Protein AF-A0A969PYQ6-F1 (afdb_monomer_lite)

Structure (mmCIF, N/CA/C/O backbone):
data_AF-A0A969PYQ6-F1
#
_entry.id   AF-A0A969PYQ6-F1
#
loop_
_atom_site.group_PDB
_atom_site.id
_atom_site.type_symbol
_atom_site.label_atom_id
_atom_site.label_alt_id
_atom_site.label_comp_id
_atom_site.label_asym_id
_atom_site.label_entity_id
_atom_site.label_seq_id
_atom_site.pdbx_PDB_ins_code
_atom_site.Cartn_x
_atom_site.Cartn_y
_atom_site.Cartn_z
_atom_site.occupancy
_atom_site.B_iso_or_equiv
_atom_site.auth_seq_id
_atom_site.auth_comp_id
_atom_site.auth_asym_id
_atom_site.auth_atom_id
_atom_site.pdbx_PDB_model_num
ATOM 1 N N . MET A 1 1 ? -7.529 19.906 34.457 1.00 48.31 1 MET A N 1
ATOM 2 C CA . MET A 1 1 ? -7.452 20.040 35.932 1.00 48.31 1 MET A CA 1
ATOM 3 C C . MET A 1 1 ? -8.348 21.139 36.529 1.00 48.31 1 MET A C 1
ATOM 5 O O . MET A 1 1 ? -8.863 20.918 37.610 1.00 48.31 1 MET A O 1
ATOM 9 N N . GLY A 1 2 ? -8.632 22.271 35.861 1.00 44.31 2 GLY A N 1
ATOM 10 C CA . GLY A 1 2 ? -9.386 23.394 36.471 1.00 44.31 2 GLY A CA 1
ATOM 11 C C . GLY A 1 2 ? -10.921 23.284 36.609 1.00 44.31 2 GLY A C 1
ATOM 12 O O . GLY A 1 2 ? -11.519 24.153 37.235 1.00 44.31 2 GLY A O 1
ATOM 13 N N . ARG A 1 3 ? -11.586 22.260 36.044 1.00 42.12 3 ARG A N 1
ATOM 14 C CA . ARG A 1 3 ? -13.053 22.074 36.184 1.00 42.12 3 ARG A CA 1
ATOM 15 C C . ARG A 1 3 ? -13.465 21.181 37.367 1.00 42.12 3 ARG A C 1
ATOM 17 O O . ARG A 1 3 ? -14.570 21.345 37.867 1.00 42.12 3 ARG A O 1
ATOM 24 N N . TYR A 1 4 ? -12.573 20.319 37.862 1.00 44.50 4 TYR A N 1
ATOM 25 C CA . TYR A 1 4 ? -12.883 19.344 38.920 1.00 44.50 4 TYR A CA 1
ATOM 26 C C . TYR A 1 4 ? -12.746 19.895 40.347 1.00 44.50 4 TYR A C 1
ATOM 28 O O . TYR A 1 4 ? -13.509 19.501 41.225 1.00 44.50 4 TYR A O 1
ATOM 36 N N . SER A 1 5 ? -11.879 20.887 40.580 1.00 46.12 5 SER A N 1
ATOM 37 C CA . SER A 1 5 ? -11.799 21.574 41.881 1.00 46.12 5 SER A CA 1
ATOM 38 C C . SER A 1 5 ? -13.096 22.313 42.244 1.00 46.12 5 SER A C 1
ATOM 40 O O . SER A 1 5 ? -13.422 22.450 43.420 1.00 46.12 5 SER A O 1
ATOM 42 N N . ARG A 1 6 ? -13.890 22.730 41.245 1.00 45.44 6 ARG A N 1
ATOM 43 C CA . ARG A 1 6 ? -15.214 23.337 41.465 1.00 45.44 6 ARG A CA 1
ATOM 44 C C . ARG A 1 6 ? -16.322 22.320 41.759 1.00 45.44 6 ARG A C 1
ATOM 46 O O . ARG A 1 6 ? -17.265 22.685 42.452 1.00 45.44 6 ARG A O 1
ATOM 53 N N . GLN A 1 7 ? -16.232 21.082 41.265 1.00 46.12 7 GLN A N 1
ATOM 54 C CA . GLN A 1 7 ? -17.229 20.033 41.540 1.00 46.12 7 GLN A CA 1
ATOM 55 C C . GLN A 1 7 ? -17.020 19.393 42.919 1.00 46.12 7 GLN A C 1
ATOM 57 O O . GLN A 1 7 ? -17.988 19.254 43.660 1.00 46.12 7 GLN A O 1
ATOM 62 N N . PHE A 1 8 ? -15.768 19.151 43.324 1.00 43.03 8 PHE A N 1
ATOM 63 C CA . PHE A 1 8 ? -15.444 18.706 44.689 1.00 43.03 8 PHE A CA 1
ATOM 64 C C . PHE A 1 8 ? -15.858 19.733 45.757 1.00 43.03 8 PHE A C 1
ATOM 66 O O . PHE A 1 8 ? -16.396 19.368 46.799 1.00 43.03 8 PHE A O 1
ATOM 73 N N . GLY A 1 9 ? -15.677 21.032 45.484 1.00 45.81 9 GLY A N 1
ATOM 74 C CA . GLY A 1 9 ? -16.146 22.101 46.375 1.00 45.81 9 GLY A CA 1
ATOM 75 C C . GLY A 1 9 ? -17.675 22.215 46.461 1.00 45.81 9 GLY A C 1
ATOM 76 O O . GLY A 1 9 ? -18.198 22.584 47.510 1.00 45.81 9 GLY A O 1
ATOM 77 N N . ARG A 1 10 ? -18.400 21.865 45.386 1.00 49.56 10 ARG A N 1
ATOM 78 C CA . ARG A 1 10 ? -19.873 21.852 45.360 1.00 49.56 10 ARG A CA 1
ATOM 79 C C . ARG A 1 10 ? -20.460 20.657 46.113 1.00 49.56 10 ARG A C 1
ATOM 81 O O . ARG A 1 10 ? -21.344 20.872 46.934 1.00 49.56 10 ARG A O 1
ATOM 88 N N . GLY A 1 11 ? -19.917 19.453 45.913 1.00 51.59 11 GLY A N 1
ATOM 89 C CA . GLY A 1 11 ? -20.360 18.245 46.622 1.00 51.59 11 GLY A CA 1
ATOM 90 C C . GLY A 1 11 ? -20.142 18.323 48.138 1.00 51.59 11 GLY A C 1
ATOM 91 O O . GLY A 1 11 ? -21.010 17.935 48.913 1.00 51.59 11 GLY A O 1
ATOM 92 N N . ASN A 1 12 ? -19.038 18.936 48.586 1.00 53.53 12 ASN A N 1
ATOM 93 C CA . ASN A 1 12 ? -18.806 19.167 50.018 1.00 53.53 12 ASN A CA 1
ATOM 94 C C . ASN A 1 12 ? -19.785 20.190 50.623 1.00 53.53 12 ASN A C 1
ATOM 96 O O . ASN A 1 12 ? -20.206 20.043 51.770 1.00 53.53 12 ASN A O 1
ATOM 100 N N . GLY A 1 13 ? -20.163 21.220 49.858 1.00 57.97 13 GLY A N 1
ATOM 101 C CA . GLY A 1 13 ? -21.165 22.201 50.278 1.00 57.97 13 GLY A CA 1
ATOM 102 C C . GLY A 1 13 ? -22.574 21.608 50.373 1.00 57.97 13 GLY A C 1
ATOM 103 O O . GLY A 1 13 ? -23.287 21.874 51.339 1.00 57.97 13 GLY A O 1
ATOM 104 N N . GLU A 1 14 ? -22.962 20.765 49.414 1.00 59.62 14 GLU A N 1
ATOM 105 C CA . GLU A 1 14 ? -24.249 20.058 49.427 1.00 59.62 14 GLU A CA 1
ATOM 106 C C . GLU A 1 14 ? -24.332 19.035 50.565 1.00 59.62 14 GLU A C 1
ATOM 108 O O . GLU A 1 14 ? -25.324 19.032 51.295 1.00 59.62 14 GLU A O 1
ATOM 113 N N . ASN A 1 15 ? -23.265 18.270 50.817 1.00 58.56 15 ASN A N 1
ATOM 114 C CA . ASN A 1 15 ? -23.211 17.345 51.951 1.00 58.56 15 ASN A CA 1
ATOM 115 C C . ASN A 1 15 ? -23.307 18.070 53.301 1.00 58.56 15 ASN A C 1
ATOM 117 O O . ASN A 1 15 ? -24.027 17.617 54.189 1.00 58.56 15 ASN A O 1
ATOM 121 N N . GLN A 1 16 ? -22.665 19.234 53.466 1.00 65.88 16 GLN A N 1
ATOM 122 C CA . GLN A 1 16 ? -22.829 20.029 54.689 1.00 65.88 16 GLN A CA 1
ATOM 123 C C . GLN A 1 16 ? -24.241 20.600 54.852 1.00 65.88 16 GLN A C 1
ATOM 125 O O . GLN A 1 16 ? -24.744 20.679 55.975 1.00 65.88 16 GLN A O 1
ATOM 130 N N . ASN A 1 17 ? -24.894 20.994 53.760 1.00 71.88 17 ASN A N 1
ATOM 131 C CA . ASN A 1 17 ? -26.267 21.490 53.806 1.00 71.88 17 ASN A CA 1
ATOM 132 C C . ASN A 1 17 ? -27.262 20.375 54.147 1.00 71.88 17 ASN A C 1
ATOM 134 O O . ASN A 1 17 ? -28.182 20.607 54.928 1.00 71.88 17 ASN A O 1
ATOM 138 N N . LEU A 1 18 ? -27.046 19.161 53.642 1.00 63.78 18 LEU A N 1
ATOM 139 C CA . LEU A 1 18 ? -27.851 17.985 53.972 1.00 63.78 18 LEU A CA 1
ATOM 140 C C . LEU A 1 18 ? -27.649 17.528 55.417 1.00 63.78 18 LEU A C 1
ATOM 142 O O . LEU A 1 18 ? -28.617 17.166 56.078 1.00 63.78 18 LEU A O 1
ATOM 146 N N . LEU A 1 19 ? -26.427 17.610 55.942 1.00 69.62 19 LEU A N 1
ATOM 147 C CA . LEU A 1 19 ? -26.143 17.278 57.339 1.00 69.62 19 LEU A CA 1
ATOM 148 C C . LEU A 1 19 ? -26.798 18.294 58.288 1.00 69.62 19 LEU A C 1
ATOM 150 O O . LEU A 1 19 ? -27.423 17.910 59.274 1.00 69.62 19 LEU A O 1
ATOM 154 N N . LYS A 1 20 ? -26.761 19.587 57.938 1.00 74.81 20 LYS A N 1
ATOM 155 C CA . LYS A 1 20 ? -27.525 20.636 58.636 1.00 74.81 20 LYS A CA 1
ATOM 156 C C . LYS A 1 20 ? -29.034 20.405 58.548 1.00 74.81 20 LYS A C 1
ATOM 158 O O . LYS A 1 20 ? -29.720 20.585 59.549 1.00 74.81 20 LYS A O 1
ATOM 163 N N . LEU A 1 21 ? -29.543 19.987 57.387 1.00 75.81 21 LEU A N 1
ATOM 164 C CA . LEU A 1 21 ? -30.958 19.671 57.188 1.00 75.81 21 LEU A CA 1
ATOM 165 C C . LEU A 1 21 ? -31.381 18.449 58.014 1.00 75.81 21 LEU A C 1
ATOM 167 O O . LEU A 1 21 ? -32.406 18.500 58.680 1.00 75.81 21 LEU A O 1
ATOM 171 N N . GLY A 1 22 ? -30.574 17.387 58.037 1.00 71.88 22 GLY A N 1
ATOM 172 C CA . GLY A 1 22 ? -30.811 16.191 58.845 1.00 71.88 22 GLY A CA 1
ATOM 173 C C . GLY A 1 22 ? -30.821 16.495 60.339 1.00 71.88 22 GLY A C 1
ATOM 174 O O . GLY A 1 22 ? -31.756 16.114 61.038 1.00 71.88 22 GLY A O 1
ATOM 175 N N . VAL A 1 23 ? -29.841 17.265 60.822 1.00 76.06 23 VAL A N 1
ATOM 176 C CA . VAL A 1 23 ? -29.805 17.741 62.215 1.00 76.06 23 VAL A CA 1
ATOM 177 C C . VAL A 1 23 ? -31.027 18.610 62.528 1.00 76.06 23 VAL A C 1
ATOM 179 O O . VAL A 1 23 ? -31.658 18.418 63.565 1.00 76.06 23 VAL A O 1
ATOM 182 N N . ALA A 1 24 ? -31.421 19.514 61.627 1.00 76.00 24 ALA A N 1
ATOM 183 C CA . ALA A 1 24 ? -32.616 20.339 61.799 1.00 76.00 24 ALA A CA 1
ATOM 184 C C . ALA A 1 24 ? -33.911 19.507 61.830 1.00 76.00 24 ALA A C 1
ATOM 186 O O . ALA A 1 24 ? -34.790 19.794 62.641 1.00 76.00 24 ALA A O 1
ATOM 187 N N . ILE A 1 25 ? -34.019 18.459 61.004 1.00 76.75 25 ILE A N 1
ATOM 188 C CA . ILE A 1 25 ? -35.155 17.526 61.004 1.00 76.75 25 ILE A CA 1
ATOM 189 C C . ILE A 1 25 ? -35.208 16.764 62.329 1.00 76.75 25 ILE A C 1
ATOM 191 O O . ILE A 1 25 ? -36.262 16.741 62.952 1.00 76.75 25 ILE A O 1
ATOM 195 N N . VAL A 1 26 ? -34.088 16.204 62.801 1.00 76.06 26 VAL A N 1
ATOM 196 C CA . VAL A 1 26 ? -34.030 15.448 64.067 1.00 76.06 26 VAL A CA 1
ATOM 197 C C . VAL A 1 26 ? -34.359 16.335 65.270 1.00 76.06 26 VAL A C 1
ATOM 199 O O . VAL A 1 26 ? -35.118 15.933 66.152 1.00 76.06 26 VAL A O 1
ATOM 202 N N . ILE A 1 27 ? -33.827 17.559 65.312 1.00 78.06 27 ILE A N 1
ATOM 203 C CA . ILE A 1 27 ? -34.149 18.525 66.370 1.00 78.06 27 ILE A CA 1
ATOM 204 C C . ILE A 1 27 ? -35.630 18.921 66.285 1.00 78.06 27 ILE A C 1
ATOM 206 O O . ILE A 1 27 ? -36.325 18.918 67.300 1.00 78.06 27 ILE A O 1
ATOM 210 N N . GLY A 1 28 ? -36.138 19.215 65.086 1.00 77.81 28 GLY A N 1
ATOM 211 C CA . GLY A 1 28 ? -37.530 19.607 64.864 1.00 77.81 28 GLY A CA 1
ATOM 212 C C . GLY A 1 28 ? -38.536 18.518 65.243 1.00 77.81 28 GLY A C 1
ATOM 213 O O . GLY A 1 28 ? -39.538 18.803 65.904 1.00 77.81 28 GLY A O 1
ATOM 214 N N . THR A 1 29 ? -38.265 17.258 64.895 1.00 77.19 29 THR A N 1
ATOM 215 C CA . THR A 1 29 ? -39.113 16.126 65.293 1.00 77.19 29 THR A CA 1
ATOM 216 C C . THR A 1 29 ? -39.051 15.883 66.799 1.00 77.19 29 THR A C 1
ATOM 218 O O . THR A 1 29 ? -40.083 15.671 67.429 1.00 77.19 29 THR A O 1
ATOM 221 N N . SER A 1 30 ? -37.875 16.019 67.416 1.00 77.31 30 SER A N 1
ATOM 222 C CA . SER A 1 30 ? -37.724 15.898 68.873 1.00 77.31 30 SER A CA 1
ATOM 223 C C . SER A 1 30 ? -38.531 16.964 69.625 1.00 77.31 30 SER A C 1
ATOM 225 O O . SER A 1 30 ? -39.263 16.645 70.560 1.00 77.31 30 SER A O 1
ATOM 227 N N . VAL A 1 31 ? -38.462 18.227 69.188 1.00 81.31 31 VAL A N 1
ATOM 228 C CA . VAL A 1 31 ? -39.215 19.338 69.797 1.00 81.31 31 VAL A CA 1
ATOM 229 C C . VAL A 1 31 ? -40.725 19.151 69.624 1.00 81.31 31 VAL A C 1
ATOM 231 O O . VAL A 1 31 ? -41.481 19.345 70.575 1.00 81.31 31 VAL A O 1
ATOM 234 N N . THR A 1 32 ? -41.179 18.739 68.437 1.00 79.56 32 THR A N 1
ATOM 235 C CA . THR A 1 32 ? -42.611 18.503 68.178 1.00 79.56 32 THR A CA 1
ATOM 236 C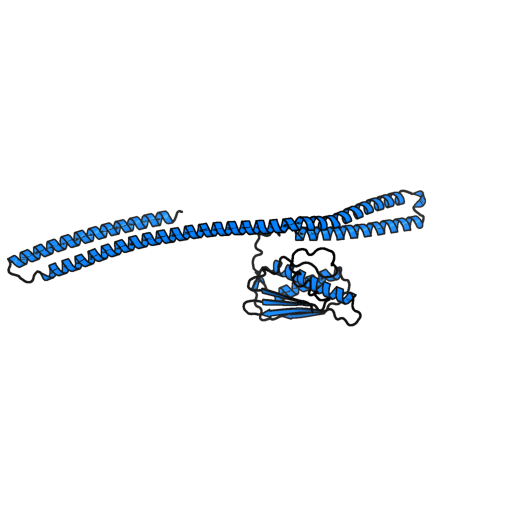 C . THR A 1 32 ? -43.164 17.331 68.985 1.00 79.56 32 THR A C 1
ATOM 238 O O . THR A 1 32 ? -44.264 17.446 69.524 1.00 79.56 32 THR A O 1
ATOM 241 N N . ILE A 1 33 ? -42.397 16.249 69.157 1.00 78.62 33 ILE A N 1
ATOM 242 C CA . ILE A 1 33 ? -42.764 15.127 70.034 1.00 78.62 33 ILE A CA 1
ATOM 243 C C . ILE A 1 33 ? -42.906 15.601 71.486 1.00 78.62 33 ILE A C 1
ATOM 245 O O . ILE A 1 33 ? -43.923 15.318 72.117 1.00 78.62 33 ILE A O 1
ATOM 249 N N . VAL A 1 34 ? -41.939 16.364 72.011 1.00 79.31 34 VAL A N 1
ATOM 250 C CA . VAL A 1 34 ? -41.985 16.883 73.392 1.00 79.31 34 VAL A CA 1
ATOM 251 C C . VAL A 1 34 ? -43.195 17.798 73.610 1.00 79.31 34 VAL A C 1
ATOM 253 O O . VAL A 1 34 ? -43.897 17.656 74.612 1.00 79.31 34 VAL A O 1
ATOM 256 N N . LEU A 1 35 ? -43.488 18.694 72.660 1.00 79.50 35 LEU A N 1
ATOM 257 C CA . LEU A 1 35 ? -44.661 19.572 72.724 1.00 79.50 35 LEU A CA 1
ATOM 258 C C . LEU A 1 35 ? -45.975 18.781 72.686 1.00 79.50 35 LEU A C 1
ATOM 260 O O . LEU A 1 35 ? -46.873 19.055 73.480 1.00 79.50 35 LEU A O 1
ATOM 264 N N . LEU A 1 36 ? -46.087 17.778 71.810 1.00 77.12 36 LEU A N 1
ATOM 265 C CA . LEU A 1 36 ? -47.277 16.929 71.710 1.00 77.12 36 LEU A CA 1
ATOM 266 C C . LEU A 1 36 ? -47.489 16.075 72.965 1.00 77.12 36 LEU A C 1
ATOM 268 O O . LEU A 1 36 ? -48.625 15.938 73.414 1.00 77.12 36 LEU A O 1
ATOM 272 N N . ILE A 1 37 ? -46.417 15.551 73.569 1.00 79.25 37 ILE A N 1
ATOM 273 C CA . ILE A 1 37 ? -46.481 14.851 74.862 1.00 79.25 37 ILE A CA 1
ATOM 274 C C . ILE A 1 37 ? -46.979 15.807 75.953 1.00 79.25 37 ILE A C 1
ATOM 276 O O . ILE A 1 37 ? -47.875 15.445 76.713 1.00 79.25 37 ILE A O 1
ATOM 280 N N . GLY A 1 38 ? -46.457 17.037 76.000 1.00 78.19 38 GLY A N 1
ATOM 281 C CA . GLY A 1 38 ? -46.892 18.063 76.951 1.00 78.19 38 GLY A CA 1
ATOM 282 C C . GLY A 1 38 ? -48.373 18.428 76.801 1.00 78.19 38 GLY A C 1
ATOM 283 O O . GLY A 1 38 ? -49.112 18.425 77.784 1.00 78.19 38 GLY A O 1
ATOM 284 N N . ILE A 1 39 ? -48.834 18.671 75.570 1.00 79.81 39 ILE A N 1
ATOM 285 C CA . ILE A 1 39 ? -50.247 18.957 75.267 1.00 79.81 39 ILE A CA 1
ATOM 286 C C . ILE A 1 39 ? -51.131 17.760 75.638 1.00 79.81 39 ILE A C 1
ATOM 288 O O . ILE A 1 39 ? -52.177 17.937 76.262 1.00 79.81 39 ILE A O 1
ATOM 292 N N . SER A 1 40 ? -50.699 16.539 75.310 1.00 76.38 40 SER A N 1
ATOM 293 C CA . SER A 1 40 ? -51.431 15.319 75.653 1.00 76.38 40 SER A CA 1
ATOM 294 C C . SER A 1 40 ? -51.519 15.100 77.167 1.00 76.38 40 SER A C 1
ATOM 296 O O . SER A 1 40 ? -52.552 14.638 77.647 1.00 76.38 40 SER A O 1
ATOM 298 N N . TYR A 1 41 ? -50.479 15.455 77.927 1.00 79.38 41 TYR A N 1
ATOM 299 C CA . TYR A 1 41 ? -50.470 15.384 79.391 1.00 79.38 41 TYR A CA 1
ATOM 300 C C . TYR A 1 41 ? -51.434 16.401 80.021 1.00 79.38 41 TYR A C 1
ATOM 302 O O . TYR A 1 41 ? -52.203 16.060 80.918 1.00 79.38 41 TYR A O 1
ATOM 310 N N . ILE A 1 42 ? -51.461 17.636 79.508 1.00 79.94 42 ILE A N 1
ATOM 311 C CA . ILE A 1 42 ? -52.407 18.670 79.959 1.00 79.94 42 ILE A CA 1
ATOM 312 C C . ILE A 1 42 ? -53.854 18.270 79.632 1.00 79.94 42 ILE A C 1
ATOM 314 O O . ILE A 1 42 ? -54.749 18.445 80.459 1.00 79.94 42 ILE A O 1
ATOM 318 N N . ALA A 1 43 ? -54.102 17.709 78.446 1.00 77.06 43 ALA A N 1
ATOM 319 C CA . ALA A 1 43 ? -55.421 17.210 78.059 1.00 77.06 43 ALA A CA 1
ATOM 320 C C . ALA A 1 43 ? -55.878 16.042 78.955 1.00 77.06 43 ALA A C 1
ATOM 322 O O . ALA A 1 43 ? -57.034 16.007 79.378 1.00 77.06 43 ALA A O 1
ATOM 323 N N . PHE A 1 44 ? -54.957 15.146 79.323 1.00 78.62 44 PHE A N 1
ATOM 324 C CA . PHE A 1 44 ? -55.219 14.059 80.268 1.00 78.62 44 PHE A CA 1
ATOM 325 C C . PHE A 1 44 ? -55.628 14.572 81.658 1.00 78.62 44 PHE A C 1
ATOM 327 O O . PHE A 1 44 ? -56.625 14.104 82.206 1.00 78.62 44 PHE A O 1
ATOM 334 N N . LEU A 1 45 ? -54.929 15.580 82.204 1.00 78.88 45 LEU A N 1
ATOM 335 C CA . LEU A 1 45 ? -55.291 16.208 83.487 1.00 78.88 45 LEU A CA 1
ATOM 336 C C . LEU A 1 45 ? -56.709 16.811 83.479 1.00 78.88 45 LEU A C 1
ATOM 338 O O . LEU A 1 45 ? -57.360 16.861 84.518 1.00 78.88 45 LEU A O 1
ATOM 342 N N . ASN A 1 46 ? -57.210 17.212 82.307 1.00 83.12 46 ASN A N 1
ATOM 343 C CA . ASN A 1 46 ? -58.566 17.733 82.111 1.00 83.12 46 ASN A CA 1
ATOM 344 C C . ASN A 1 46 ? -59.598 16.645 81.744 1.00 83.12 46 ASN A C 1
ATOM 346 O O . ASN A 1 46 ? -60.681 16.956 81.250 1.00 83.12 46 ASN A O 1
ATOM 350 N N . SER A 1 47 ? -59.290 15.365 81.989 1.00 79.50 47 SER A N 1
ATOM 351 C CA . SER A 1 47 ? -60.165 14.211 81.709 1.00 79.50 47 SER A CA 1
ATOM 352 C C . SER A 1 47 ? -60.515 14.008 80.225 1.00 79.50 47 SER A C 1
ATOM 354 O O . SER A 1 47 ? -61.489 13.327 79.895 1.00 79.50 47 SER A O 1
ATOM 356 N N . TRP A 1 48 ? -59.723 14.560 79.301 1.00 76.12 48 TRP A N 1
ATOM 357 C CA . TRP A 1 48 ? -59.830 14.251 77.876 1.00 76.12 48 TRP A CA 1
ATOM 358 C C . TRP A 1 48 ? -58.933 13.049 77.575 1.00 76.12 48 TRP A C 1
ATOM 360 O O . TRP A 1 48 ? -57.710 13.129 77.621 1.00 76.12 48 TRP A O 1
ATOM 370 N N . TRP A 1 49 ? -59.557 11.913 77.283 1.00 61.34 49 TRP A N 1
ATOM 371 C CA . TRP A 1 49 ? -58.931 10.594 77.138 1.00 61.34 49 TRP A CA 1
ATOM 372 C C . TRP A 1 49 ? -58.568 10.245 75.681 1.00 61.34 49 TRP A C 1
ATOM 374 O O . TRP A 1 49 ? -57.902 9.245 75.430 1.00 61.34 49 TRP A O 1
ATOM 384 N N . LEU A 1 50 ? -58.917 11.117 74.723 1.00 68.00 50 LEU A N 1
ATOM 385 C CA . LEU A 1 50 ? -58.600 11.002 73.290 1.00 68.00 50 LEU A CA 1
ATOM 386 C C . LEU A 1 50 ? -57.279 11.647 72.752 1.00 68.00 50 LEU A C 1
ATOM 388 O O . LEU A 1 50 ? -57.095 11.625 71.534 1.00 68.00 50 LEU A O 1
ATOM 392 N N . PRO A 1 51 ? -56.344 12.234 73.534 1.00 66.38 51 PRO A N 1
ATOM 393 C CA . PRO A 1 51 ? -55.213 13.000 72.985 1.00 66.38 51 PRO A CA 1
ATOM 394 C C . PRO A 1 51 ? -53.991 12.164 72.546 1.00 66.38 51 PRO A C 1
ATOM 396 O O . PRO A 1 51 ? -52.977 12.733 72.150 1.00 66.38 51 PRO A O 1
ATOM 399 N N . LEU A 1 52 ? -54.064 10.827 72.567 1.00 68.25 52 LEU A N 1
ATOM 400 C CA . LEU A 1 52 ? -52.933 9.941 72.233 1.00 68.25 52 LEU A CA 1
ATOM 401 C C . LEU A 1 52 ? -52.722 9.711 70.722 1.00 68.25 52 LEU A C 1
ATOM 403 O O . LEU A 1 52 ? -51.649 9.285 70.301 1.00 68.25 52 LEU A O 1
ATOM 407 N N . ALA A 1 53 ? -53.721 9.972 69.878 1.00 73.75 53 ALA A N 1
ATOM 408 C CA . ALA A 1 53 ? -53.594 9.719 68.439 1.00 73.75 53 ALA A CA 1
ATOM 409 C C . ALA A 1 53 ? -52.571 10.646 67.733 1.00 73.75 53 ALA A C 1
ATOM 411 O O . ALA A 1 53 ? -51.755 10.142 66.959 1.00 73.75 53 ALA A O 1
ATOM 412 N N . PRO A 1 54 ? -52.527 11.967 68.007 1.00 76.06 54 PRO A N 1
ATOM 413 C CA . PRO A 1 54 ? -51.538 12.864 67.403 1.00 76.06 54 PRO A CA 1
ATOM 414 C C . PRO A 1 54 ? -50.093 12.559 67.817 1.00 76.06 54 PRO A C 1
ATOM 416 O O . PRO A 1 54 ? -49.186 12.690 66.998 1.00 76.06 54 PRO A O 1
ATOM 419 N N . THR A 1 55 ? -49.865 12.130 69.064 1.00 74.44 55 THR A N 1
ATOM 420 C CA . THR A 1 55 ? -48.526 11.757 69.552 1.00 74.44 55 THR A CA 1
ATOM 421 C C . THR A 1 55 ? -48.025 10.485 68.871 1.00 74.44 55 THR A C 1
ATOM 423 O O . THR A 1 55 ? -46.883 10.446 68.418 1.00 74.44 55 THR A O 1
ATOM 426 N N . LEU A 1 56 ? -48.885 9.474 68.716 1.00 77.81 56 LEU A N 1
ATOM 427 C CA . LEU A 1 56 ? -48.558 8.241 67.992 1.00 77.81 56 LEU A CA 1
ATOM 428 C C . LEU A 1 56 ? -48.282 8.493 66.502 1.00 77.81 56 LEU A C 1
ATOM 430 O O . LEU A 1 56 ? -47.310 7.963 65.962 1.00 77.81 56 LEU A O 1
ATOM 434 N N . LEU A 1 57 ? -49.079 9.344 65.844 1.00 79.88 57 LEU A N 1
ATOM 435 C CA . LEU A 1 57 ? -48.842 9.738 64.450 1.00 79.88 57 LEU A CA 1
ATOM 436 C C . LEU A 1 57 ? -47.528 10.513 64.286 1.00 79.88 57 LEU A C 1
ATOM 438 O O . LEU A 1 57 ? -46.781 10.253 63.344 1.00 79.88 57 LEU A O 1
ATOM 442 N N . ALA A 1 58 ? -47.210 11.423 65.210 1.00 78.62 58 ALA A N 1
ATOM 443 C CA . ALA A 1 58 ? -45.957 12.173 65.177 1.00 78.62 58 ALA A CA 1
ATOM 444 C C . ALA A 1 58 ? -44.728 11.271 65.367 1.00 78.62 58 ALA A C 1
ATOM 446 O O . ALA A 1 58 ? -43.736 11.433 64.655 1.00 78.62 58 ALA A O 1
ATOM 447 N N . LEU A 1 59 ? -44.806 10.281 66.264 1.00 82.31 59 LEU A N 1
ATOM 448 C CA . LEU A 1 59 ? -43.760 9.269 66.431 1.00 82.31 59 LEU A CA 1
ATOM 449 C C . LEU A 1 59 ? -43.574 8.432 65.157 1.00 82.31 59 LEU A C 1
ATOM 451 O O . LEU A 1 59 ? -42.440 8.238 64.716 1.00 82.31 59 LEU A O 1
ATOM 455 N N . GLY A 1 60 ? -44.671 8.000 64.527 1.00 82.69 60 GLY A N 1
ATOM 456 C CA . GLY A 1 60 ? -44.639 7.270 63.257 1.00 82.69 60 GLY A CA 1
ATOM 457 C C . GLY A 1 60 ? -43.991 8.077 62.128 1.00 82.69 60 GLY A C 1
ATOM 458 O O . GLY A 1 60 ? -43.056 7.601 61.484 1.00 82.69 60 GLY A O 1
ATOM 459 N N . CYS A 1 61 ? -44.414 9.330 61.933 1.00 83.62 61 CYS A N 1
ATOM 460 C CA . CYS A 1 61 ? -43.825 10.231 60.939 1.00 83.62 61 CYS A CA 1
ATOM 461 C C . CYS A 1 61 ? -42.339 10.501 61.208 1.00 83.62 61 CYS A C 1
ATOM 463 O O . CYS A 1 61 ? -41.535 10.474 60.276 1.00 83.62 61 CYS A O 1
ATOM 465 N N . SER A 1 62 ? -41.950 10.714 62.470 1.00 83.12 62 SER A N 1
ATOM 466 C CA . SER A 1 62 ? -40.545 10.914 62.834 1.00 83.12 62 SER A CA 1
ATOM 467 C C . SER A 1 62 ? -39.704 9.673 62.537 1.00 83.12 62 SER A C 1
ATOM 469 O O . SER A 1 62 ? -38.609 9.803 61.995 1.00 83.12 62 SER A O 1
ATOM 471 N N . SER A 1 63 ? -40.211 8.474 62.840 1.00 84.81 63 SER A N 1
ATOM 472 C CA . SER A 1 63 ? -39.527 7.221 62.509 1.00 84.81 63 SER A CA 1
ATOM 473 C C . SER A 1 63 ? -39.289 7.101 61.002 1.00 84.81 63 SER A C 1
ATOM 475 O O . SER A 1 63 ? -38.169 6.828 60.585 1.00 84.81 63 SER A O 1
ATOM 477 N N . VAL A 1 64 ? -40.311 7.364 60.178 1.00 88.75 64 VAL A N 1
ATOM 478 C CA . VAL A 1 64 ? -40.206 7.300 58.709 1.00 88.75 64 VAL A CA 1
ATOM 479 C C . VAL A 1 64 ? -39.198 8.315 58.165 1.00 88.75 64 VAL A C 1
ATOM 481 O O . VAL A 1 64 ? -38.386 7.963 57.310 1.00 88.75 64 VAL A O 1
ATOM 484 N N . LEU A 1 65 ? -39.206 9.556 58.666 1.00 84.62 65 LEU A N 1
ATOM 485 C CA . LEU A 1 65 ? -38.255 10.588 58.238 1.00 84.62 65 LEU A CA 1
ATOM 486 C C . LEU A 1 65 ? -36.810 10.210 58.575 1.00 84.62 65 LEU A C 1
ATOM 488 O O . LEU A 1 65 ? -35.932 10.368 57.729 1.00 84.62 65 LEU A O 1
ATOM 492 N N . VAL A 1 66 ? -36.566 9.676 59.776 1.00 84.75 66 VAL A N 1
ATOM 493 C CA . VAL A 1 66 ? -35.226 9.234 60.191 1.00 84.75 66 VAL A CA 1
ATOM 494 C C . VAL A 1 66 ? -34.757 8.055 59.339 1.00 84.75 66 VAL A C 1
ATOM 496 O O . VAL A 1 66 ? -33.640 8.093 58.827 1.00 84.75 66 VAL A O 1
ATOM 499 N N . THR A 1 67 ? -35.597 7.039 59.116 1.00 87.38 67 THR A N 1
ATOM 500 C CA . THR A 1 67 ? -35.235 5.890 58.267 1.00 87.38 67 THR A CA 1
ATOM 501 C C . THR A 1 67 ? -34.935 6.320 56.833 1.00 87.38 67 THR A C 1
ATOM 503 O O . THR A 1 67 ? -33.945 5.874 56.257 1.00 87.38 67 THR A O 1
ATOM 506 N N . ASN A 1 68 ? -35.744 7.220 56.267 1.00 87.88 68 ASN A N 1
ATOM 507 C CA . ASN A 1 68 ? -35.518 7.733 54.918 1.00 87.88 68 ASN A CA 1
ATOM 508 C C . ASN A 1 68 ? -34.214 8.546 54.837 1.00 87.88 68 ASN A C 1
ATOM 510 O O . ASN A 1 68 ? -33.413 8.345 53.930 1.00 87.88 68 ASN A O 1
ATOM 514 N N . PHE A 1 69 ? -33.938 9.400 55.827 1.00 86.56 69 PHE A N 1
ATOM 515 C CA . PHE A 1 69 ? -32.688 10.158 55.890 1.00 86.56 69 PHE A CA 1
ATOM 516 C C . PHE A 1 69 ? -31.448 9.251 55.969 1.00 86.56 69 PHE A C 1
ATOM 518 O O . PHE A 1 69 ? -30.468 9.481 55.256 1.00 86.56 69 PHE A O 1
ATOM 525 N N . VAL A 1 70 ? -31.496 8.195 56.790 1.00 88.00 70 VAL A N 1
ATOM 526 C CA . VAL A 1 70 ? -30.419 7.195 56.875 1.00 88.00 70 VAL A CA 1
ATOM 527 C C . VAL A 1 70 ? -30.236 6.479 55.535 1.00 88.00 70 VAL A C 1
ATOM 529 O O . VAL A 1 70 ? -29.107 6.360 55.064 1.00 88.00 70 VAL A O 1
ATOM 532 N N . TYR A 1 71 ? -31.328 6.062 54.888 1.00 90.31 71 TYR A N 1
ATOM 533 C CA . TYR A 1 71 ? -31.278 5.387 53.589 1.00 90.31 71 TYR A CA 1
ATOM 534 C C . TYR A 1 71 ? -30.680 6.277 52.491 1.00 90.31 71 TYR A C 1
ATOM 536 O O . TYR A 1 71 ? -29.797 5.840 51.759 1.00 90.31 71 TYR A O 1
ATOM 544 N N . ILE A 1 72 ? -31.100 7.545 52.410 1.00 86.69 72 ILE A N 1
ATOM 545 C CA . ILE A 1 72 ? -30.547 8.517 51.456 1.00 86.69 72 ILE A CA 1
ATOM 546 C C . ILE A 1 72 ? -29.048 8.724 51.703 1.00 86.69 72 ILE A C 1
ATOM 548 O O . ILE A 1 72 ? -28.274 8.751 50.748 1.00 86.69 72 ILE A O 1
ATOM 552 N N . SER A 1 73 ? -28.629 8.817 52.968 1.00 84.75 73 SER A N 1
ATOM 553 C CA . SER A 1 73 ? -27.215 8.992 53.324 1.00 84.75 73 SER A CA 1
ATOM 554 C C . SER A 1 73 ? -26.368 7.791 52.882 1.00 84.75 73 SER A C 1
ATOM 556 O O . SER A 1 73 ? -25.324 7.970 52.259 1.00 84.75 73 SER A O 1
ATOM 558 N N . GLN A 1 74 ? -26.848 6.565 53.123 1.00 90.19 74 GLN A N 1
ATOM 559 C CA . GLN A 1 74 ? -26.189 5.337 52.659 1.00 90.19 74 GLN A CA 1
ATOM 560 C C . GLN A 1 74 ? -26.132 5.258 51.131 1.00 90.19 74 GLN A C 1
ATOM 562 O O . GLN A 1 74 ? -25.112 4.874 50.563 1.00 90.19 74 GLN A O 1
ATOM 567 N N . LEU A 1 75 ? -27.215 5.645 50.452 1.00 90.44 75 LEU A N 1
ATOM 568 C CA . LEU A 1 75 ? -27.280 5.646 48.993 1.00 90.44 75 LEU A CA 1
ATOM 569 C C . LEU A 1 75 ? -26.260 6.620 48.388 1.00 90.44 75 LEU A C 1
ATOM 571 O O . LEU A 1 75 ? -25.636 6.315 47.375 1.00 90.44 75 LEU A O 1
ATOM 575 N N . GLN A 1 76 ? -26.065 7.783 49.010 1.00 85.56 76 GLN A N 1
ATOM 576 C CA . GLN A 1 76 ? -25.061 8.757 48.583 1.00 85.56 76 GLN A CA 1
ATOM 577 C C . GLN A 1 76 ? -23.636 8.251 48.798 1.00 85.56 76 GLN A C 1
ATOM 579 O O . GLN A 1 76 ? -22.810 8.384 47.899 1.00 85.56 76 GLN A O 1
ATOM 584 N N . GLU A 1 77 ? -23.356 7.638 49.949 1.00 88.88 77 GLU A N 1
ATOM 585 C CA . GLU A 1 77 ? -22.051 7.030 50.219 1.00 88.88 77 GLU A CA 1
ATOM 586 C C . GLU A 1 77 ? -21.736 5.926 49.201 1.00 88.88 77 GLU A C 1
ATOM 588 O O . GLU A 1 77 ? -20.647 5.897 48.626 1.00 88.88 77 GLU A O 1
ATOM 593 N N . TYR A 1 78 ? -22.722 5.079 48.897 1.00 90.75 78 TYR A N 1
ATOM 594 C CA . TYR A 1 78 ? -22.584 4.033 47.892 1.00 90.75 78 TYR A CA 1
ATOM 595 C C . TYR A 1 78 ? -22.370 4.597 46.482 1.00 90.75 78 TYR A C 1
ATOM 597 O O . TYR A 1 78 ? -21.504 4.109 45.763 1.00 90.75 78 TYR A O 1
ATOM 605 N N . ASN A 1 79 ? -23.101 5.645 46.089 1.00 90.75 79 ASN A N 1
ATOM 606 C CA . ASN A 1 79 ? -22.908 6.299 44.792 1.00 90.75 79 ASN A CA 1
ATOM 607 C C . ASN A 1 79 ? -21.513 6.919 44.666 1.00 90.75 79 ASN A C 1
ATOM 609 O O . ASN A 1 79 ? -20.864 6.729 43.644 1.00 90.75 79 ASN A O 1
ATOM 613 N N . LEU A 1 80 ? -21.021 7.601 45.707 1.00 92.88 80 LEU A N 1
ATOM 614 C CA . LEU A 1 80 ? -19.668 8.168 45.716 1.00 92.88 80 LEU A CA 1
ATOM 615 C C . LEU A 1 80 ? -18.598 7.078 45.615 1.00 92.88 80 LEU A C 1
ATOM 617 O O . LEU A 1 80 ? -17.625 7.226 44.874 1.00 92.88 80 LEU A O 1
ATOM 621 N N . TYR A 1 81 ? -18.787 5.971 46.332 1.00 93.12 81 TYR A N 1
ATOM 622 C CA . TYR A 1 81 ? -17.917 4.806 46.225 1.00 93.12 81 TYR A CA 1
ATOM 623 C C . TYR A 1 81 ? -17.923 4.226 44.804 1.00 93.12 81 TYR A C 1
ATOM 625 O O . TYR A 1 81 ? -16.862 3.966 44.238 1.00 93.12 81 TYR A O 1
ATOM 633 N N . LEU A 1 82 ? -19.105 4.073 44.201 1.00 94.00 82 LEU A N 1
ATOM 634 C CA . LEU A 1 82 ? -19.263 3.519 42.859 1.00 94.00 82 LEU A CA 1
ATOM 635 C C . LEU A 1 82 ? -18.659 4.434 41.785 1.00 94.00 82 LEU A C 1
ATOM 637 O O . LEU A 1 82 ? -17.987 3.946 40.881 1.00 94.00 82 LEU A O 1
ATOM 641 N N . GLU A 1 83 ? -18.848 5.751 41.896 1.00 92.19 83 GLU A N 1
ATOM 642 C CA . GLU A 1 83 ? -18.222 6.742 41.012 1.00 92.19 83 GLU A CA 1
ATOM 643 C C . GLU A 1 83 ? -16.695 6.666 41.094 1.00 92.19 83 GLU A C 1
ATOM 645 O O . GLU A 1 83 ? -16.019 6.630 40.062 1.00 92.19 83 GLU A O 1
ATOM 650 N N . HIS A 1 84 ? -16.149 6.570 42.310 1.00 94.25 84 HIS A N 1
ATOM 651 C CA . HIS A 1 84 ? -14.712 6.430 42.515 1.00 94.25 84 HIS A CA 1
ATOM 652 C C . HIS A 1 84 ? -14.164 5.121 41.928 1.00 94.25 84 HIS A C 1
ATOM 654 O O . HIS A 1 84 ? -13.140 5.136 41.242 1.00 94.25 84 HIS A O 1
ATOM 660 N N . GLU A 1 85 ? -14.856 4.000 42.144 1.00 94.12 85 GLU A N 1
ATOM 661 C CA . GLU A 1 85 ? -14.476 2.696 41.592 1.00 94.12 85 GLU A CA 1
ATOM 662 C C . GLU A 1 85 ? -14.526 2.713 40.057 1.00 94.12 85 GLU A C 1
ATOM 664 O O . GLU A 1 85 ? -13.575 2.287 39.405 1.00 94.12 85 GLU A O 1
ATOM 669 N N . VAL A 1 86 ? -15.587 3.257 39.452 1.00 94.75 86 VAL A N 1
ATOM 670 C CA . VAL A 1 86 ? -15.706 3.374 37.989 1.00 94.75 86 VAL A CA 1
ATOM 671 C C . VAL A 1 86 ? -14.582 4.232 37.415 1.00 94.75 86 VAL A C 1
ATOM 673 O O . VAL A 1 86 ? -13.972 3.855 36.412 1.00 94.75 86 VAL A O 1
ATOM 676 N N . GLU A 1 87 ? -14.263 5.362 38.043 1.00 92.38 87 GLU A N 1
ATOM 677 C CA . GLU A 1 87 ? -13.185 6.227 37.571 1.00 92.38 87 GLU A CA 1
ATOM 678 C C . GLU A 1 87 ? -11.812 5.554 37.704 1.00 92.38 87 GLU A C 1
ATOM 680 O O . GLU A 1 87 ? -11.015 5.603 36.762 1.00 92.38 87 GLU A O 1
ATOM 685 N N . SER A 1 88 ? -11.571 4.846 38.809 1.00 93.75 88 SER A N 1
ATOM 686 C CA . SER A 1 88 ? -10.379 4.013 39.002 1.00 93.75 88 SER A CA 1
ATOM 687 C C . SER A 1 88 ? -10.247 2.963 37.889 1.00 93.75 88 SER A C 1
ATOM 689 O O . SER A 1 88 ? -9.232 2.905 37.188 1.00 93.75 88 SER A O 1
ATOM 691 N N . ARG A 1 89 ? -11.325 2.219 37.602 1.00 92.62 89 ARG A N 1
ATOM 692 C CA . ARG A 1 89 ? -11.361 1.212 36.526 1.00 92.62 89 ARG A CA 1
ATOM 693 C C . ARG A 1 89 ? -11.118 1.812 35.146 1.00 92.62 89 ARG A C 1
ATOM 695 O O . ARG A 1 89 ? -10.399 1.222 34.342 1.00 92.62 89 ARG A O 1
ATOM 702 N N . ILE A 1 90 ? -11.684 2.983 34.853 1.00 94.19 90 ILE A N 1
ATOM 703 C CA . ILE A 1 90 ? -11.457 3.686 33.582 1.00 94.19 90 ILE A CA 1
ATOM 704 C C . ILE A 1 90 ? -9.991 4.111 33.453 1.00 94.19 90 ILE A C 1
ATOM 706 O O . ILE A 1 90 ? -9.419 4.020 32.361 1.00 94.19 90 ILE A O 1
ATOM 710 N N . GLN A 1 91 ? -9.367 4.579 34.536 1.00 95.25 91 GLN A N 1
ATOM 711 C CA . GLN A 1 91 ? -7.954 4.957 34.531 1.00 95.25 91 GLN A CA 1
ATOM 712 C C . GLN A 1 91 ? -7.048 3.745 34.298 1.00 95.25 91 GLN A C 1
ATOM 714 O O . GLN A 1 91 ? -6.176 3.809 33.423 1.00 95.25 91 GLN A O 1
ATOM 719 N N . ASP A 1 92 ? -7.304 2.637 34.991 1.00 94.88 92 ASP A N 1
ATOM 720 C CA . ASP A 1 92 ? -6.573 1.381 34.821 1.00 94.88 92 ASP A CA 1
ATOM 721 C C . ASP A 1 92 ? -6.725 0.816 33.408 1.00 94.88 92 ASP A C 1
ATOM 723 O O . ASP A 1 92 ? -5.731 0.447 32.773 1.00 94.88 92 ASP A O 1
ATOM 727 N N . LEU A 1 93 ? -7.944 0.827 32.862 1.00 93.31 93 LEU A N 1
ATOM 728 C CA . LEU A 1 93 ? -8.214 0.384 31.495 1.00 93.31 93 LEU A CA 1
ATOM 729 C C . LEU A 1 93 ? -7.487 1.262 30.469 1.00 93.31 93 LEU A C 1
ATOM 731 O O . LEU A 1 93 ? -6.867 0.770 29.528 1.00 93.31 93 LEU A O 1
ATOM 735 N N . ARG A 1 94 ? -7.500 2.587 30.656 1.00 91.88 94 ARG A N 1
ATOM 736 C CA . ARG A 1 94 ? -6.757 3.515 29.788 1.00 91.88 94 ARG A CA 1
ATOM 737 C C . ARG A 1 94 ? -5.248 3.336 29.888 1.00 91.88 94 ARG A C 1
ATOM 739 O O . ARG A 1 94 ? -4.543 3.657 28.929 1.00 91.88 94 ARG A O 1
ATOM 746 N N . LYS A 1 95 ? -4.734 2.924 31.045 1.00 94.56 95 LYS A N 1
ATOM 747 C CA . LYS A 1 95 ? -3.310 2.649 31.244 1.00 94.56 95 LYS A CA 1
ATOM 748 C C . LYS A 1 95 ? -2.914 1.362 30.523 1.00 94.56 95 LYS A C 1
ATOM 750 O O . LYS A 1 95 ? -2.045 1.413 29.657 1.00 94.56 95 LYS A O 1
ATOM 755 N N . THR A 1 96 ? -3.621 0.265 30.783 1.00 90.88 96 THR A N 1
ATOM 756 C CA . THR A 1 96 ? -3.390 -1.028 30.116 1.00 90.88 96 THR A CA 1
ATOM 757 C C . THR A 1 96 ? -3.561 -0.937 28.603 1.00 90.88 96 THR A C 1
ATOM 759 O O . THR A 1 96 ? -2.728 -1.458 27.870 1.00 90.88 96 THR A O 1
ATOM 762 N N . TYR A 1 97 ? -4.560 -0.204 28.105 1.00 90.75 97 TYR A N 1
ATOM 763 C CA . TYR A 1 97 ? -4.722 0.015 26.665 1.00 90.75 97 TYR A CA 1
ATOM 764 C C . TYR A 1 97 ? -3.529 0.759 26.044 1.00 90.75 97 TYR A C 1
ATOM 766 O O . TYR A 1 97 ? -3.064 0.401 24.962 1.00 90.75 97 TYR A O 1
ATOM 774 N N . ARG A 1 98 ? -2.993 1.780 26.730 1.00 90.88 98 ARG A N 1
ATOM 775 C CA . ARG A 1 98 ? -1.796 2.505 26.272 1.00 90.88 98 ARG A CA 1
ATOM 776 C C . ARG A 1 98 ? -0.556 1.617 26.264 1.00 90.88 98 ARG A C 1
ATOM 778 O O . ARG A 1 98 ? 0.213 1.669 25.309 1.00 90.88 98 ARG A O 1
ATOM 785 N N . GLU A 1 99 ? -0.376 0.804 27.298 1.00 91.31 99 GLU A N 1
ATOM 786 C CA . GLU A 1 99 ? 0.735 -0.148 27.390 1.00 91.31 99 GLU A CA 1
ATOM 787 C C . GLU A 1 99 ? 0.648 -1.220 26.300 1.00 91.31 99 GLU A C 1
ATOM 789 O O . GLU A 1 99 ? 1.640 -1.474 25.616 1.00 91.31 99 GLU A O 1
ATOM 794 N N . LEU A 1 100 ? -0.545 -1.780 26.073 1.00 89.38 100 LEU A N 1
ATOM 795 C CA . LEU A 1 100 ? -0.796 -2.764 25.023 1.00 89.38 100 LEU A CA 1
ATOM 796 C C . LEU A 1 100 ? -0.501 -2.186 23.637 1.00 89.38 100 LEU A C 1
ATOM 798 O O . LEU A 1 100 ? 0.228 -2.800 22.862 1.00 89.38 100 LEU A O 1
ATOM 802 N N . ARG A 1 101 ? -1.006 -0.981 23.344 1.00 82.38 101 ARG A N 1
ATOM 803 C CA . ARG A 1 101 ? -0.751 -0.287 22.075 1.00 82.38 101 ARG A CA 1
ATOM 804 C C . ARG A 1 101 ? 0.744 -0.055 21.858 1.00 82.38 101 ARG A C 1
ATOM 806 O O . ARG A 1 101 ? 1.276 -0.410 20.813 1.00 82.38 101 ARG A O 1
ATOM 813 N N . ALA A 1 102 ? 1.441 0.460 22.871 1.00 83.38 102 ALA A N 1
ATOM 814 C CA . ALA A 1 102 ? 2.878 0.701 22.791 1.00 83.38 102 ALA A CA 1
ATOM 815 C C . ALA A 1 102 ? 3.689 -0.596 22.610 1.00 83.38 102 ALA A C 1
ATOM 817 O O . ALA A 1 102 ? 4.713 -0.597 21.925 1.00 83.38 102 ALA A O 1
ATOM 818 N N . ALA A 1 103 ? 3.259 -1.705 23.220 1.00 80.75 103 ALA A N 1
ATOM 819 C CA . ALA A 1 103 ? 3.875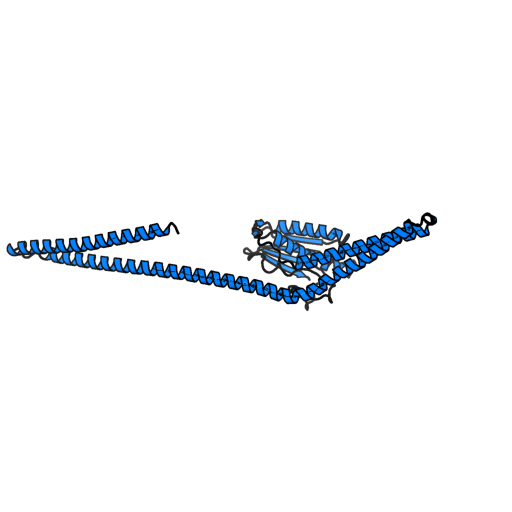 -3.013 23.023 1.00 80.75 103 ALA A CA 1
ATOM 820 C C . ALA A 1 103 ? 3.631 -3.547 21.603 1.00 80.75 103 ALA A C 1
ATOM 822 O O . ALA A 1 103 ? 4.572 -4.020 20.967 1.00 80.75 103 ALA A O 1
ATOM 823 N N . GLN A 1 104 ? 2.408 -3.417 21.086 1.00 73.94 104 GLN A N 1
ATOM 824 C CA . GLN A 1 104 ? 2.046 -3.822 19.730 1.00 73.94 104 GLN A CA 1
ATOM 825 C C . GLN A 1 104 ? 2.841 -3.041 18.675 1.00 73.94 104 GLN A C 1
ATOM 827 O O . GLN A 1 104 ? 3.419 -3.651 17.778 1.00 73.94 104 GLN A O 1
ATOM 832 N N . ASP A 1 105 ? 2.973 -1.720 18.833 1.00 66.31 105 ASP A N 1
ATOM 833 C CA . ASP A 1 105 ? 3.779 -0.878 17.941 1.00 66.31 105 ASP A CA 1
ATOM 834 C C . ASP A 1 105 ? 5.258 -1.302 17.959 1.00 66.31 105 ASP A C 1
ATOM 836 O O . ASP A 1 105 ? 5.904 -1.403 16.914 1.00 66.31 105 ASP A O 1
ATOM 840 N N . LYS A 1 106 ? 5.802 -1.628 19.141 1.00 69.12 106 LYS A N 1
ATOM 841 C CA . LYS A 1 106 ? 7.172 -2.150 19.273 1.00 69.12 106 LYS A CA 1
ATOM 842 C C . LYS A 1 106 ? 7.351 -3.508 18.598 1.00 69.12 106 LYS A C 1
ATOM 844 O O . LYS A 1 106 ? 8.396 -3.730 17.989 1.00 69.12 106 LYS A O 1
ATOM 849 N N . ILE A 1 107 ? 6.379 -4.413 18.725 1.00 73.00 107 ILE A N 1
ATOM 850 C CA . ILE A 1 107 ? 6.412 -5.724 18.062 1.00 73.00 107 ILE A CA 1
ATOM 851 C C . ILE A 1 107 ? 6.379 -5.531 16.547 1.00 73.00 107 ILE A C 1
ATOM 853 O O . ILE A 1 107 ? 7.246 -6.069 15.869 1.00 73.00 107 ILE A O 1
ATOM 857 N N . LEU A 1 108 ? 5.487 -4.683 16.033 1.00 59.38 108 LEU A N 1
ATOM 858 C CA . LEU A 1 108 ? 5.376 -4.390 14.604 1.00 59.38 108 LEU A CA 1
ATOM 859 C C . LEU A 1 108 ? 6.675 -3.805 14.029 1.00 59.38 108 LEU A C 1
ATOM 861 O O . LEU A 1 108 ? 7.114 -4.194 12.949 1.00 59.38 108 LEU A O 1
ATOM 865 N N . VAL A 1 109 ? 7.334 -2.896 14.754 1.00 58.41 109 VAL A N 1
ATOM 866 C CA . VAL A 1 109 ? 8.646 -2.363 14.350 1.00 58.41 109 VAL A CA 1
ATOM 867 C C . VAL A 1 109 ? 9.718 -3.456 14.365 1.00 58.41 109 VAL A C 1
ATOM 869 O O . VAL A 1 109 ? 10.508 -3.543 13.428 1.00 58.41 109 VAL A O 1
ATOM 872 N N . LYS A 1 110 ? 9.749 -4.315 15.390 1.00 56.00 110 LYS A N 1
ATOM 873 C CA . LYS A 1 110 ? 10.707 -5.430 15.465 1.00 56.00 110 LYS A CA 1
ATOM 874 C C . LYS A 1 110 ? 10.491 -6.464 14.368 1.00 56.00 110 LYS A C 1
ATOM 876 O O . LYS A 1 110 ? 11.468 -6.940 13.810 1.00 56.00 110 LYS A O 1
ATOM 881 N N . GLU A 1 111 ? 9.247 -6.788 14.049 1.00 54.34 111 GLU A N 1
ATOM 882 C CA . GLU A 1 111 ? 8.884 -7.715 12.980 1.00 54.34 111 GLU A CA 1
ATOM 883 C C . GLU A 1 111 ? 9.285 -7.150 11.613 1.00 54.34 111 GLU A C 1
ATOM 885 O O . GLU A 1 111 ? 9.940 -7.839 10.834 1.00 54.34 111 GLU A O 1
ATOM 890 N N . LYS A 1 112 ? 9.040 -5.851 11.376 1.00 52.88 112 LYS A N 1
ATOM 891 C CA . LYS A 1 112 ? 9.550 -5.134 10.196 1.00 52.88 112 LYS A CA 1
ATOM 892 C C . LYS A 1 112 ? 11.076 -5.180 10.102 1.00 52.88 112 LYS A C 1
ATOM 894 O O . LYS A 1 112 ? 11.599 -5.420 9.022 1.00 52.88 112 LYS A O 1
ATOM 899 N N . LEU A 1 113 ? 11.793 -4.968 11.207 1.00 51.16 113 LEU A N 1
ATOM 900 C CA . LEU A 1 113 ? 13.262 -5.000 11.241 1.00 51.16 113 LEU A CA 1
ATOM 901 C C . LEU A 1 113 ? 13.834 -6.417 11.090 1.00 51.16 113 LEU A C 1
ATOM 903 O O . LEU A 1 113 ? 14.870 -6.590 10.454 1.00 51.16 113 LEU A O 1
ATOM 907 N N . ALA A 1 114 ? 13.174 -7.428 11.652 1.00 50.69 114 ALA A N 1
ATOM 908 C CA . ALA A 1 114 ? 13.566 -8.826 11.506 1.00 50.69 114 ALA A CA 1
ATOM 909 C C . ALA A 1 114 ? 13.354 -9.308 10.064 1.00 50.69 114 ALA A C 1
ATOM 911 O O . ALA A 1 114 ? 14.267 -9.892 9.484 1.00 50.69 114 ALA A O 1
ATOM 912 N N . ALA A 1 115 ? 12.208 -8.970 9.458 1.00 52.31 115 ALA A N 1
ATOM 913 C CA . ALA A 1 115 ? 11.967 -9.171 8.032 1.00 52.31 115 ALA A CA 1
ATOM 914 C C . ALA A 1 115 ? 13.019 -8.433 7.186 1.00 52.31 115 ALA A C 1
ATOM 916 O O . ALA A 1 115 ? 13.597 -9.011 6.267 1.00 52.31 115 ALA A O 1
ATOM 917 N N . LEU A 1 116 ? 13.351 -7.187 7.549 1.00 49.03 116 LEU A N 1
ATOM 918 C CA . LEU A 1 116 ? 14.400 -6.405 6.892 1.00 49.03 116 LEU A CA 1
ATOM 919 C C . LEU A 1 116 ? 15.782 -7.079 6.991 1.00 49.03 116 LEU A C 1
ATOM 921 O O . LEU A 1 116 ? 16.547 -7.016 6.038 1.00 49.03 116 LEU A O 1
ATOM 925 N N . GLY A 1 117 ? 16.107 -7.765 8.089 1.00 47.25 117 GLY A N 1
ATOM 926 C CA . GLY A 1 117 ? 17.402 -8.431 8.288 1.00 47.25 117 GLY A CA 1
ATOM 927 C C . GLY A 1 117 ? 17.700 -9.547 7.278 1.00 47.25 117 GLY A C 1
ATOM 928 O O . GLY A 1 117 ? 18.806 -9.611 6.745 1.00 47.25 117 GLY A O 1
ATOM 929 N N . THR A 1 118 ? 16.715 -10.392 6.959 1.00 49.03 118 THR A N 1
ATOM 930 C CA . THR A 1 118 ? 16.848 -11.429 5.916 1.00 49.03 118 THR A CA 1
ATOM 931 C C . THR A 1 118 ? 16.838 -10.814 4.510 1.00 49.03 118 THR A C 1
ATOM 933 O O . THR A 1 118 ? 17.526 -11.294 3.610 1.00 49.03 118 THR A O 1
ATOM 936 N N . LEU A 1 119 ? 16.116 -9.701 4.338 1.00 50.66 119 LEU A N 1
ATOM 937 C CA . LEU A 1 119 ? 16.000 -8.966 3.079 1.00 50.66 119 LEU A CA 1
ATOM 938 C C . LEU A 1 119 ? 17.278 -8.208 2.707 1.00 50.66 119 LEU A C 1
ATOM 940 O O . LEU A 1 119 ? 17.702 -8.288 1.560 1.00 50.66 119 LEU A O 1
ATOM 944 N N . VAL A 1 120 ? 17.942 -7.536 3.654 1.00 50.44 120 VAL A N 1
ATOM 945 C CA . VAL A 1 120 ? 19.146 -6.711 3.417 1.00 50.44 120 VAL A CA 1
ATOM 946 C C . VAL A 1 120 ? 20.272 -7.496 2.741 1.00 50.44 120 VAL A C 1
ATOM 948 O O . VAL A 1 120 ? 21.005 -6.922 1.937 1.00 50.44 120 VAL A O 1
ATOM 951 N N . ALA A 1 121 ? 20.388 -8.802 2.990 1.00 52.53 121 ALA A N 1
ATOM 952 C CA . ALA A 1 121 ? 21.385 -9.653 2.342 1.00 52.53 121 ALA A CA 1
ATOM 953 C C . ALA A 1 121 ? 21.074 -9.909 0.850 1.00 52.53 121 ALA A C 1
ATOM 955 O O . ALA A 1 121 ? 21.960 -9.771 0.004 1.00 52.53 121 ALA A O 1
ATOM 956 N N . GLY A 1 122 ? 19.815 -10.213 0.506 1.00 53.16 122 GLY A N 1
ATOM 957 C CA . GLY A 1 122 ? 19.376 -10.414 -0.886 1.00 53.16 122 GLY A CA 1
ATOM 958 C C . GLY A 1 122 ? 19.354 -9.108 -1.686 1.00 53.16 122 GLY A C 1
ATOM 959 O O . GLY A 1 122 ? 19.888 -9.025 -2.788 1.00 53.16 122 GLY A O 1
ATOM 960 N N . VAL A 1 123 ? 18.849 -8.050 -1.058 1.00 62.09 123 VAL A N 1
ATOM 961 C CA . VAL A 1 123 ? 18.913 -6.652 -1.502 1.00 62.09 123 VAL A CA 1
ATOM 962 C C . VAL A 1 123 ? 20.345 -6.188 -1.735 1.00 62.09 123 VAL A C 1
ATOM 964 O O . VAL A 1 123 ? 20.637 -5.554 -2.746 1.00 62.09 123 VAL A O 1
ATOM 967 N N . SER A 1 124 ? 21.230 -6.551 -0.804 1.00 61.59 124 SER A N 1
ATOM 968 C CA . SER A 1 124 ? 22.686 -6.427 -0.865 1.00 61.59 124 SER A CA 1
ATOM 969 C C . SER A 1 124 ? 23.210 -6.733 -2.256 1.00 61.59 124 SER A C 1
ATOM 971 O O . SER A 1 124 ? 23.824 -5.933 -2.965 1.00 61.59 124 SER A O 1
ATOM 973 N N . HIS A 1 125 ? 22.894 -7.964 -2.630 1.00 59.78 125 HIS A N 1
ATOM 974 C CA . HIS A 1 125 ? 23.339 -8.603 -3.844 1.00 59.78 125 HIS A CA 1
ATOM 975 C C . HIS A 1 125 ? 22.622 -8.056 -5.087 1.00 59.78 125 HIS A C 1
ATOM 977 O O . HIS A 1 125 ? 23.251 -7.842 -6.123 1.00 59.78 125 HIS A O 1
ATOM 983 N N . GLU A 1 126 ? 21.322 -7.774 -5.000 1.00 65.81 126 GLU A N 1
ATOM 984 C CA . GLU A 1 126 ? 20.555 -7.239 -6.127 1.00 65.81 126 GLU A CA 1
ATOM 985 C C . GLU A 1 126 ? 20.868 -5.778 -6.451 1.00 65.81 126 GLU A C 1
ATOM 987 O O . GLU A 1 126 ? 20.808 -5.415 -7.623 1.00 65.81 126 GLU A O 1
ATOM 992 N N . LEU A 1 127 ? 21.229 -4.960 -5.457 1.00 72.25 127 LEU A N 1
ATOM 993 C CA . LEU A 1 127 ? 21.665 -3.572 -5.637 1.00 72.25 127 LEU A CA 1
ATOM 994 C C . LEU A 1 127 ? 23.110 -3.498 -6.140 1.00 72.25 127 LEU A C 1
ATOM 996 O O . LEU A 1 127 ? 23.446 -2.653 -6.971 1.00 72.25 127 LEU A O 1
ATOM 1000 N N . LYS A 1 128 ? 23.965 -4.416 -5.679 1.00 67.19 128 LYS A N 1
ATOM 1001 C CA . LYS A 1 128 ? 25.358 -4.510 -6.121 1.00 67.19 128 LYS A CA 1
ATOM 1002 C C . LYS A 1 128 ? 25.470 -4.767 -7.629 1.00 67.19 128 LYS A C 1
ATOM 1004 O O . LYS A 1 128 ? 26.370 -4.230 -8.268 1.00 67.19 128 LYS A O 1
ATOM 1009 N N . ASN A 1 129 ? 24.535 -5.518 -8.208 1.00 68.69 129 ASN A N 1
ATOM 1010 C CA . ASN A 1 129 ? 24.523 -5.835 -9.637 1.00 68.69 129 ASN A CA 1
ATOM 1011 C C . ASN A 1 129 ? 24.404 -4.598 -10.556 1.00 68.69 129 ASN A C 1
ATOM 1013 O O . ASN A 1 129 ? 25.330 -4.363 -11.328 1.00 68.69 129 ASN A O 1
ATOM 1017 N N . PRO A 1 130 ? 23.336 -3.773 -10.507 1.00 69.56 130 PRO A N 1
ATOM 1018 C CA . PRO A 1 130 ? 23.241 -2.574 -11.334 1.00 69.56 130 PRO A CA 1
ATOM 1019 C C . PRO A 1 130 ? 24.360 -1.572 -11.039 1.00 69.56 130 PRO A C 1
ATOM 1021 O O . PRO A 1 130 ? 24.829 -0.934 -11.972 1.00 69.56 130 PRO A O 1
ATOM 1024 N N . LEU A 1 131 ? 24.840 -1.471 -9.793 1.00 78.38 131 LEU A N 1
ATOM 1025 C CA . LEU A 1 131 ? 25.990 -0.618 -9.469 1.00 78.38 131 LEU A CA 1
ATOM 1026 C C . LEU A 1 131 ? 27.268 -1.067 -10.189 1.00 78.38 131 LEU A C 1
ATOM 1028 O O . LEU A 1 131 ? 27.980 -0.226 -10.732 1.00 78.38 131 LEU A O 1
ATOM 1032 N N . HIS A 1 132 ? 27.530 -2.375 -10.256 1.00 70.19 132 HIS A N 1
ATOM 1033 C CA . HIS A 1 132 ? 28.653 -2.907 -11.028 1.00 70.19 132 HIS A CA 1
ATOM 1034 C C . HIS A 1 132 ? 28.526 -2.605 -12.523 1.00 70.19 132 HIS A C 1
ATOM 1036 O O . HIS A 1 132 ? 29.509 -2.197 -13.137 1.00 70.19 132 HIS A O 1
ATOM 1042 N N . PHE A 1 133 ? 27.336 -2.763 -13.110 1.00 68.94 133 PHE A N 1
ATOM 1043 C CA . PHE A 1 133 ? 27.122 -2.437 -14.524 1.00 68.94 133 PHE A CA 1
ATOM 1044 C C . PHE A 1 133 ? 27.314 -0.943 -14.798 1.00 68.94 133 PHE A C 1
ATOM 1046 O O . PHE A 1 133 ? 28.051 -0.590 -15.714 1.00 68.94 133 PHE A O 1
ATOM 1053 N N . ILE A 1 134 ? 26.753 -0.067 -13.956 1.00 80.94 134 ILE A N 1
ATOM 1054 C CA . ILE A 1 134 ? 26.973 1.387 -14.037 1.00 80.94 134 ILE A CA 1
ATOM 1055 C C . ILE A 1 134 ? 28.470 1.706 -13.989 1.00 80.94 134 ILE A C 1
ATOM 1057 O O . ILE A 1 134 ? 28.954 2.471 -14.818 1.00 80.94 134 ILE A O 1
ATOM 1061 N N . GLN A 1 135 ? 29.212 1.108 -13.054 1.00 75.94 135 GLN A N 1
ATOM 1062 C CA . GLN A 1 135 ? 30.650 1.334 -12.917 1.00 75.94 135 GLN A CA 1
ATOM 1063 C C . GLN A 1 135 ? 31.432 0.859 -14.153 1.00 75.94 135 GLN A C 1
ATOM 1065 O O . GLN A 1 135 ? 32.303 1.583 -14.638 1.00 75.94 135 GLN A O 1
ATOM 1070 N N . ASN A 1 136 ? 31.112 -0.323 -14.683 1.00 70.81 136 ASN A N 1
ATOM 1071 C CA . ASN A 1 136 ? 31.789 -0.893 -15.848 1.00 70.81 136 ASN A CA 1
ATOM 1072 C C . ASN A 1 136 ? 31.541 -0.064 -17.114 1.00 70.81 136 ASN A C 1
ATOM 1074 O O . ASN A 1 136 ? 32.497 0.329 -17.782 1.00 70.81 136 ASN A O 1
ATOM 1078 N N . PHE A 1 137 ? 30.280 0.256 -17.419 1.00 80.50 137 PHE A N 1
ATOM 1079 C CA . PHE A 1 137 ? 29.935 1.051 -18.598 1.00 80.50 137 PHE A CA 1
ATOM 1080 C C . PHE A 1 137 ? 30.421 2.497 -18.482 1.00 80.50 137 PHE A C 1
ATOM 1082 O O . PHE A 1 137 ? 30.839 3.078 -19.482 1.00 80.50 137 PHE A O 1
ATOM 1089 N N . ALA A 1 138 ? 30.446 3.076 -17.276 1.00 84.44 138 ALA A N 1
ATOM 1090 C CA . ALA A 1 138 ? 31.044 4.392 -17.062 1.00 84.44 138 ALA A CA 1
ATOM 1091 C C . ALA A 1 138 ? 32.554 4.366 -17.335 1.00 84.44 138 ALA A C 1
ATOM 1093 O O . ALA A 1 138 ? 33.063 5.242 -18.029 1.00 84.44 138 ALA A O 1
ATOM 1094 N N . SER A 1 139 ? 33.266 3.339 -16.857 1.00 80.62 139 SER A N 1
ATOM 1095 C CA . SER A 1 139 ? 34.696 3.177 -17.137 1.00 80.62 139 SER A CA 1
ATOM 1096 C C . SER A 1 139 ? 34.975 2.970 -18.628 1.00 80.62 139 SER A C 1
ATOM 1098 O O . SER A 1 139 ? 35.907 3.571 -19.159 1.00 80.62 139 SER A O 1
ATOM 1100 N N . LEU A 1 140 ? 34.168 2.156 -19.317 1.00 80.56 140 LEU A N 1
ATOM 1101 C CA . LEU A 1 140 ? 34.292 1.944 -20.760 1.00 80.56 140 LEU A CA 1
ATOM 1102 C C . LEU A 1 140 ? 34.006 3.234 -21.538 1.00 80.56 140 LEU A C 1
ATOM 1104 O O . LEU A 1 140 ? 34.741 3.570 -22.460 1.00 80.56 140 LEU A O 1
ATOM 1108 N N . SER A 1 141 ? 33.002 4.004 -21.112 1.00 87.12 141 SER A N 1
ATOM 1109 C CA . SER A 1 141 ? 32.687 5.310 -21.701 1.00 87.12 141 SER A CA 1
ATOM 1110 C C . SER A 1 141 ? 33.839 6.303 -21.552 1.00 87.12 141 SER A C 1
ATOM 1112 O O . SER A 1 141 ? 34.139 7.035 -22.488 1.00 87.12 141 SER A O 1
ATOM 1114 N N . VAL A 1 142 ? 34.520 6.320 -20.400 1.00 85.62 142 VAL A N 1
ATOM 1115 C CA . VAL A 1 142 ? 35.708 7.165 -20.194 1.00 85.62 142 VAL A CA 1
ATOM 1116 C C . VAL A 1 142 ? 36.846 6.758 -21.134 1.00 85.62 142 VAL A C 1
ATOM 1118 O O . VAL A 1 142 ? 37.499 7.630 -21.703 1.00 85.62 142 VAL A O 1
ATOM 1121 N N . ASN A 1 143 ? 37.065 5.457 -21.339 1.00 83.00 143 ASN A N 1
ATOM 1122 C CA . ASN A 1 143 ? 38.086 4.967 -22.267 1.00 83.00 143 ASN A CA 1
ATOM 1123 C C . ASN A 1 143 ? 37.764 5.348 -23.719 1.00 83.00 143 ASN A C 1
ATOM 1125 O O . ASN A 1 143 ? 38.613 5.942 -24.376 1.00 83.00 143 ASN A O 1
ATOM 1129 N N . LEU A 1 144 ? 36.529 5.110 -24.175 1.00 86.81 144 LEU A N 1
ATOM 1130 C CA . LEU A 1 144 ? 36.065 5.500 -25.512 1.00 86.81 144 LEU A CA 1
ATOM 1131 C C . LEU A 1 144 ? 36.146 7.017 -25.727 1.00 86.81 144 LEU A C 1
ATOM 1133 O O . LEU A 1 144 ? 36.559 7.476 -26.784 1.00 86.81 144 LEU A O 1
ATOM 1137 N N . ALA A 1 145 ? 35.809 7.821 -24.716 1.00 86.06 145 ALA A N 1
ATOM 1138 C CA . ALA A 1 145 ? 35.938 9.273 -24.798 1.00 86.06 145 ALA A CA 1
ATOM 1139 C C . ALA A 1 145 ? 37.405 9.733 -24.901 1.00 86.06 145 ALA A C 1
ATOM 1141 O O . ALA A 1 145 ? 37.696 10.715 -25.588 1.00 86.06 145 ALA A O 1
ATOM 1142 N N . ASN A 1 146 ? 38.335 9.043 -24.231 1.00 88.06 146 ASN A N 1
ATOM 1143 C CA . ASN A 1 146 ? 39.768 9.315 -24.353 1.00 88.06 146 ASN A CA 1
ATOM 1144 C C . ASN A 1 146 ? 40.305 8.909 -25.729 1.00 88.06 146 ASN A C 1
ATOM 1146 O O . ASN A 1 146 ? 41.025 9.699 -26.332 1.00 88.06 146 ASN A O 1
ATOM 1150 N N . GLU A 1 147 ? 39.910 7.739 -26.231 1.00 86.81 147 GLU A N 1
ATOM 1151 C CA . GLU A 1 147 ? 40.251 7.257 -27.572 1.00 86.81 147 GLU A CA 1
ATOM 1152 C C . GLU A 1 147 ? 39.743 8.229 -28.640 1.00 86.81 147 GLU A C 1
ATOM 1154 O O . GLU A 1 147 ? 40.530 8.739 -29.431 1.00 86.81 147 GLU A O 1
ATOM 1159 N N . LEU A 1 148 ? 38.470 8.632 -28.558 1.00 86.50 148 LEU A N 1
ATOM 1160 C CA . LEU A 1 148 ? 37.883 9.654 -29.425 1.00 86.50 148 LEU A CA 1
ATOM 1161 C C . LEU A 1 148 ? 38.695 10.956 -29.406 1.00 86.50 148 LEU A C 1
ATOM 1163 O O . LEU A 1 148 ? 38.936 11.571 -30.445 1.00 86.50 148 LEU A O 1
ATOM 1167 N N . ARG A 1 149 ? 39.137 11.391 -28.221 1.00 84.94 149 ARG A N 1
ATOM 1168 C CA . ARG A 1 149 ? 39.951 12.603 -28.068 1.00 84.94 149 ARG A CA 1
ATOM 1169 C C . ARG A 1 149 ? 41.329 12.458 -28.714 1.00 84.94 149 ARG A C 1
ATOM 1171 O O . ARG A 1 149 ? 41.846 13.447 -29.227 1.00 84.94 149 ARG A O 1
ATOM 1178 N N . GLU A 1 150 ? 41.933 11.276 -28.668 1.00 85.50 150 GLU A N 1
ATOM 1179 C CA . GLU A 1 150 ? 43.212 10.989 -29.324 1.00 85.50 150 GLU A CA 1
ATOM 1180 C C . GLU A 1 150 ? 43.058 10.941 -30.847 1.00 85.50 150 GLU A C 1
ATOM 1182 O O . GLU A 1 150 ? 43.811 11.625 -31.539 1.00 85.50 150 GLU A O 1
ATOM 1187 N N . THR A 1 151 ? 42.019 10.270 -31.354 1.00 81.88 151 THR A N 1
ATOM 1188 C CA . THR A 1 151 ? 41.678 10.218 -32.785 1.00 81.88 151 THR A CA 1
ATOM 1189 C C . THR A 1 151 ? 41.435 11.612 -33.371 1.00 81.88 151 THR A C 1
ATOM 1191 O O . THR A 1 151 ? 41.902 11.916 -34.463 1.00 81.88 151 THR A O 1
ATOM 1194 N N . ILE A 1 152 ? 40.755 12.500 -32.635 1.00 80.12 152 ILE A N 1
ATOM 1195 C CA . ILE A 1 152 ? 40.491 13.884 -33.072 1.00 80.12 152 ILE A CA 1
ATOM 1196 C C . ILE A 1 152 ? 41.742 14.780 -32.965 1.00 80.12 152 ILE A C 1
ATOM 1198 O O . ILE A 1 152 ? 41.849 15.794 -33.657 1.00 80.12 152 ILE A O 1
ATOM 1202 N N . ARG A 1 153 ? 42.695 14.456 -32.081 1.00 79.81 153 ARG A N 1
ATOM 1203 C CA . ARG A 1 153 ? 43.901 15.273 -31.856 1.00 79.81 153 ARG A CA 1
ATOM 1204 C C . ARG A 1 153 ? 44.949 15.095 -32.959 1.00 79.81 153 ARG A C 1
ATOM 1206 O O . ARG A 1 153 ? 45.767 16.002 -33.146 1.00 79.81 153 ARG A O 1
ATOM 1213 N N . ASP A 1 154 ? 44.926 13.974 -33.671 1.00 74.94 154 ASP A N 1
ATOM 1214 C CA . ASP A 1 154 ? 45.841 13.675 -34.771 1.00 74.94 154 ASP A CA 1
ATOM 1215 C C . ASP A 1 154 ? 45.465 14.456 -36.048 1.00 74.94 154 ASP A C 1
ATOM 1217 O O . ASP A 1 154 ? 44.725 13.988 -36.914 1.00 74.94 154 ASP A O 1
ATOM 1221 N N . ARG A 1 155 ? 45.944 15.708 -36.139 1.00 60.47 155 ARG A N 1
ATOM 1222 C CA . ARG A 1 155 ? 45.572 16.654 -37.211 1.00 60.47 155 ARG A CA 1
ATOM 1223 C C . ARG A 1 155 ? 45.983 16.213 -38.614 1.00 60.47 155 ARG A C 1
ATOM 1225 O O . ARG A 1 155 ? 45.366 16.682 -39.567 1.00 60.47 155 ARG A O 1
ATOM 1232 N N . ASP A 1 156 ? 46.993 15.356 -38.745 1.00 64.62 156 ASP A N 1
ATOM 1233 C CA . ASP A 1 156 ? 47.538 14.969 -40.050 1.00 64.62 156 ASP A CA 1
ATOM 1234 C C . ASP A 1 156 ? 46.659 13.926 -40.767 1.00 64.62 156 ASP A C 1
ATOM 1236 O O . ASP A 1 156 ? 46.696 13.841 -41.993 1.00 64.62 156 ASP A O 1
ATOM 1240 N N . ARG A 1 157 ? 45.802 13.195 -40.034 1.00 63.41 157 ARG A N 1
ATOM 1241 C CA . ARG A 1 157 ? 44.892 12.164 -40.579 1.00 63.41 157 ARG A CA 1
ATOM 1242 C C . ARG A 1 157 ? 43.406 12.538 -40.545 1.00 63.41 157 ARG A C 1
ATOM 1244 O O . ARG A 1 157 ? 42.575 11.782 -41.041 1.00 63.41 157 ARG A O 1
ATOM 1251 N N . CYS A 1 158 ? 43.046 13.717 -40.027 1.00 58.59 158 CYS A N 1
ATOM 1252 C CA . CYS A 1 158 ? 41.652 14.152 -39.819 1.00 58.59 158 CYS A CA 1
ATOM 1253 C C . CYS A 1 158 ? 40.740 14.145 -41.068 1.00 58.59 158 CYS A C 1
ATOM 1255 O O . CYS A 1 158 ? 39.533 14.318 -40.922 1.00 58.59 158 CYS A O 1
ATOM 1257 N N . CYS A 1 159 ? 41.285 14.002 -42.282 1.00 59.72 159 CYS A N 1
ATOM 1258 C CA . CYS A 1 159 ? 40.521 13.998 -43.537 1.00 59.72 159 CYS A CA 1
ATOM 1259 C C . CYS A 1 159 ? 40.417 12.610 -44.199 1.00 59.72 159 CYS A C 1
ATOM 1261 O O . CYS A 1 159 ? 39.875 12.508 -45.299 1.00 59.72 159 CYS A O 1
ATOM 1263 N N . GLU A 1 160 ? 40.929 11.550 -43.569 1.00 72.06 160 GLU A N 1
ATOM 1264 C CA . GLU A 1 160 ? 40.784 10.179 -44.066 1.00 72.06 160 GLU A CA 1
ATOM 1265 C C . GLU A 1 160 ? 39.390 9.622 -43.732 1.00 72.06 160 GLU A C 1
ATOM 1267 O O . GLU A 1 160 ? 38.892 9.779 -42.616 1.00 72.06 160 GLU A O 1
ATOM 1272 N N . VAL A 1 161 ? 38.759 8.943 -44.698 1.00 74.31 161 VAL A N 1
ATOM 1273 C CA . VAL A 1 161 ? 37.425 8.323 -44.536 1.00 74.31 161 VAL A CA 1
ATOM 1274 C C . VAL A 1 161 ? 37.415 7.322 -43.373 1.00 74.31 161 VAL A C 1
ATOM 1276 O O . VAL A 1 161 ? 36.480 7.315 -42.579 1.00 74.31 161 VAL A O 1
ATOM 1279 N N . GLU A 1 162 ? 38.502 6.565 -43.211 1.00 77.69 162 GLU A N 1
ATOM 1280 C CA . GLU A 1 162 ? 38.704 5.592 -42.127 1.00 77.69 162 GLU A CA 1
ATOM 1281 C C . GLU A 1 162 ? 38.669 6.243 -40.728 1.00 77.69 162 GLU A C 1
ATOM 1283 O O . GLU A 1 162 ? 38.152 5.672 -39.771 1.00 77.69 162 GLU A O 1
ATOM 1288 N N . VAL A 1 163 ? 39.155 7.484 -40.596 1.00 79.19 163 VAL A N 1
ATOM 1289 C CA . VAL A 1 163 ? 39.128 8.227 -39.324 1.00 79.19 163 VAL A CA 1
ATOM 1290 C C . VAL A 1 163 ? 37.708 8.683 -38.984 1.00 79.19 163 VAL A C 1
ATOM 1292 O O . VAL A 1 163 ? 37.310 8.641 -37.820 1.00 79.19 163 VAL A O 1
ATOM 1295 N N . PHE A 1 164 ? 36.918 9.075 -39.988 1.00 78.69 164 PHE A N 1
ATOM 1296 C CA . PHE A 1 164 ? 35.505 9.411 -39.800 1.00 78.69 164 PHE A CA 1
ATOM 1297 C C . PHE A 1 164 ? 34.659 8.191 -39.414 1.00 78.69 164 PHE A C 1
ATOM 1299 O O . PHE A 1 164 ? 33.792 8.316 -38.547 1.00 78.69 164 PHE A O 1
ATOM 1306 N N . GLU A 1 165 ? 34.924 7.025 -40.009 1.00 82.44 165 GLU A N 1
ATOM 1307 C CA . GLU A 1 165 ? 34.271 5.763 -39.638 1.00 82.44 165 GLU A CA 1
ATOM 1308 C C . GLU A 1 165 ? 34.592 5.374 -38.187 1.00 82.44 165 GLU A C 1
ATOM 1310 O O . GLU A 1 165 ? 33.667 5.134 -37.410 1.00 82.44 165 GLU A O 1
ATOM 1315 N N . ASN A 1 166 ? 35.862 5.455 -37.773 1.00 84.12 166 ASN A N 1
ATOM 1316 C CA . ASN A 1 166 ? 36.269 5.192 -36.387 1.00 84.12 166 ASN A CA 1
ATOM 1317 C C . ASN A 1 166 ? 35.632 6.170 -35.382 1.00 84.12 166 ASN A C 1
ATOM 1319 O O . ASN A 1 166 ? 35.156 5.761 -34.324 1.00 84.12 166 ASN A O 1
ATOM 1323 N N . ILE A 1 167 ? 35.573 7.470 -35.699 1.00 84.88 167 ILE A N 1
ATOM 1324 C CA . ILE A 1 167 ? 34.898 8.472 -34.852 1.00 84.88 167 ILE A CA 1
ATOM 1325 C C . ILE A 1 167 ? 33.410 8.141 -34.695 1.00 84.88 167 ILE A C 1
ATOM 1327 O O . ILE A 1 167 ? 32.862 8.263 -33.593 1.00 84.88 167 ILE A O 1
ATOM 1331 N N . HIS A 1 168 ? 32.752 7.736 -35.783 1.00 85.56 168 HIS A N 1
ATOM 1332 C CA . HIS A 1 168 ? 31.344 7.356 -35.761 1.00 85.56 168 HIS A CA 1
ATOM 1333 C C . HIS A 1 168 ? 31.121 6.097 -34.912 1.00 85.56 168 HIS A C 1
ATOM 1335 O O . HIS A 1 168 ? 30.207 6.076 -34.087 1.00 85.56 168 HIS A O 1
ATOM 1341 N N . GLU A 1 169 ? 31.968 5.077 -35.057 1.00 86.88 169 GLU A N 1
ATOM 1342 C CA . GLU A 1 169 ? 31.908 3.844 -34.266 1.00 86.88 169 GLU A CA 1
ATOM 1343 C C . GLU A 1 169 ? 32.099 4.116 -32.767 1.00 86.88 169 GLU A C 1
ATOM 1345 O O . GLU A 1 169 ? 31.249 3.743 -31.954 1.00 86.88 169 GLU A O 1
ATOM 1350 N N . ILE A 1 170 ? 33.148 4.855 -32.389 1.00 86.94 170 ILE A N 1
ATOM 1351 C CA . ILE A 1 170 ? 33.415 5.214 -30.989 1.00 86.94 170 ILE A CA 1
ATOM 1352 C C . ILE A 1 170 ? 32.252 6.025 -30.398 1.00 86.94 170 ILE A C 1
ATOM 1354 O O . ILE A 1 170 ? 31.832 5.783 -29.264 1.00 86.94 170 ILE A O 1
ATOM 1358 N N . SER A 1 171 ? 31.694 6.965 -31.167 1.00 85.12 171 SER A N 1
ATOM 1359 C CA . SER A 1 171 ? 30.546 7.773 -30.733 1.00 85.12 171 SER A CA 1
ATOM 1360 C C . SER A 1 171 ? 29.277 6.933 -30.556 1.00 85.12 171 SER A C 1
ATOM 1362 O O . SER A 1 171 ? 28.519 7.169 -29.612 1.00 85.12 171 SER A O 1
ATOM 1364 N N . SER A 1 172 ? 29.053 5.939 -31.423 1.00 87.88 172 SER A N 1
ATOM 1365 C CA . SER A 1 172 ? 27.943 4.987 -31.300 1.00 87.88 172 SER A CA 1
ATOM 1366 C C . SER A 1 172 ? 28.076 4.157 -30.023 1.00 87.88 172 SER A C 1
ATOM 1368 O O . SER A 1 172 ? 27.170 4.162 -29.189 1.00 87.88 172 SER A O 1
ATOM 1370 N N . ASN A 1 173 ? 29.250 3.558 -29.802 1.00 84.38 173 ASN A N 1
ATOM 1371 C CA . ASN A 1 173 ? 29.548 2.742 -28.622 1.00 84.38 173 ASN A CA 1
ATOM 1372 C C . ASN A 1 173 ? 29.437 3.548 -27.313 1.00 84.38 173 ASN A C 1
ATOM 1374 O O . ASN A 1 173 ? 28.970 3.046 -26.289 1.00 84.38 173 ASN A O 1
ATOM 1378 N N . LEU A 1 174 ? 29.826 4.829 -27.333 1.00 86.62 174 LEU A N 1
ATOM 1379 C CA . LEU A 1 174 ? 29.643 5.737 -26.199 1.00 86.62 174 LEU A CA 1
ATOM 1380 C C . LEU A 1 174 ? 28.153 5.946 -25.883 1.00 86.62 174 LEU A C 1
ATOM 1382 O O . LEU A 1 174 ? 27.754 5.917 -24.719 1.00 86.62 174 LEU A O 1
ATOM 1386 N N . SER A 1 175 ? 27.331 6.151 -26.914 1.00 81.25 175 SER A N 1
ATOM 1387 C CA . SER A 1 175 ? 25.888 6.355 -26.767 1.00 81.25 175 SER A CA 1
ATOM 1388 C C . SER A 1 175 ? 25.202 5.108 -26.199 1.00 81.25 175 SER A C 1
ATOM 1390 O O . SER A 1 175 ? 24.412 5.216 -25.260 1.00 81.25 175 SER A O 1
ATOM 1392 N N . GLU A 1 176 ? 25.570 3.921 -26.688 1.00 83.44 176 GLU A N 1
ATOM 1393 C CA . GLU A 1 176 ? 25.085 2.634 -26.174 1.00 83.44 176 GLU A CA 1
ATOM 1394 C C . GLU A 1 176 ? 25.431 2.443 -24.690 1.00 83.44 176 GLU A C 1
ATOM 1396 O O . GLU A 1 176 ? 24.545 2.172 -23.876 1.00 83.44 176 GLU A O 1
ATOM 1401 N N . ASN A 1 177 ? 26.680 2.711 -24.291 1.00 83.81 177 ASN A N 1
ATOM 1402 C CA . ASN A 1 177 ? 27.081 2.631 -22.884 1.00 83.81 177 ASN A CA 1
ATOM 1403 C C . ASN A 1 177 ? 26.296 3.600 -21.985 1.00 83.81 177 ASN A C 1
ATOM 1405 O O . ASN A 1 177 ? 25.940 3.256 -20.855 1.00 83.81 177 ASN A O 1
ATOM 1409 N N . LEU A 1 178 ? 26.006 4.816 -22.459 1.00 84.75 178 LEU A N 1
ATOM 1410 C CA . LEU A 1 178 ? 25.213 5.792 -21.704 1.00 84.75 178 LEU A CA 1
ATOM 1411 C C . LEU A 1 178 ? 23.752 5.345 -21.537 1.00 84.75 178 LEU A C 1
ATOM 1413 O O . LEU A 1 178 ? 23.142 5.618 -20.496 1.00 84.75 178 LEU A O 1
ATOM 1417 N N . VAL A 1 179 ? 23.189 4.640 -22.524 1.00 81.69 179 VAL A N 1
ATOM 1418 C CA . VAL A 1 179 ? 21.858 4.022 -22.421 1.00 81.69 179 VAL A CA 1
ATOM 1419 C C . VAL A 1 179 ? 21.856 2.919 -21.361 1.00 81.69 179 VAL A C 1
ATOM 1421 O O . VAL A 1 179 ? 20.996 2.950 -20.477 1.00 81.69 179 VAL A O 1
ATOM 1424 N N . GLU A 1 180 ? 22.854 2.034 -21.365 1.00 82.69 180 GLU A N 1
ATOM 1425 C CA . GLU A 1 180 ? 23.003 0.977 -20.355 1.00 82.69 180 GLU A CA 1
ATOM 1426 C C . GLU A 1 180 ? 23.147 1.552 -18.935 1.00 82.69 180 GLU A C 1
ATOM 1428 O O . GLU A 1 180 ? 22.448 1.136 -18.005 1.00 82.69 180 GLU A O 1
ATOM 1433 N N . ILE A 1 181 ? 23.977 2.588 -18.750 1.00 81.69 181 ILE A N 1
ATOM 1434 C CA . ILE A 1 181 ? 24.115 3.287 -17.459 1.00 81.69 181 ILE A CA 1
ATOM 1435 C C . ILE A 1 181 ? 22.768 3.842 -16.988 1.00 81.69 181 ILE A C 1
ATOM 1437 O O . ILE A 1 181 ? 22.399 3.684 -15.820 1.00 81.69 181 ILE A O 1
ATOM 1441 N N . LYS A 1 182 ? 22.020 4.497 -17.883 1.00 77.38 182 LYS A N 1
ATOM 1442 C CA . LYS A 1 182 ? 20.707 5.072 -17.569 1.00 77.38 182 LYS A CA 1
ATOM 1443 C C . LYS A 1 182 ? 19.729 3.991 -17.110 1.00 77.38 182 LYS A C 1
ATOM 1445 O O . LYS A 1 182 ? 19.015 4.195 -16.124 1.00 77.38 182 LYS A O 1
ATOM 1450 N N . ASP A 1 183 ? 19.688 2.851 -17.787 1.00 70.62 183 ASP A N 1
ATOM 1451 C CA . ASP A 1 183 ? 18.717 1.801 -17.487 1.00 70.62 183 ASP A CA 1
ATOM 1452 C C . ASP A 1 183 ? 19.094 1.001 -16.231 1.00 70.62 183 ASP A C 1
ATOM 1454 O O . ASP A 1 183 ? 18.231 0.742 -15.380 1.00 70.62 183 ASP A O 1
ATOM 1458 N N . HIS A 1 184 ? 20.384 0.744 -16.001 1.00 75.62 184 HIS A N 1
ATOM 1459 C CA . HIS A 1 184 ? 20.861 0.189 -14.733 1.00 75.62 184 HIS A CA 1
ATOM 1460 C C . HIS A 1 184 ? 20.670 1.155 -13.550 1.00 75.62 184 HIS A C 1
ATOM 1462 O O . HIS A 1 184 ? 20.327 0.708 -12.452 1.00 75.62 184 HIS A O 1
ATOM 1468 N N . SER A 1 185 ? 20.792 2.470 -13.761 1.00 73.38 185 SER A N 1
ATOM 1469 C CA . SER A 1 185 ? 20.507 3.495 -12.744 1.00 73.38 185 SER A CA 1
ATOM 1470 C C . SER A 1 185 ? 19.026 3.527 -12.358 1.00 73.38 185 SER A C 1
ATOM 1472 O O . SER A 1 185 ? 18.686 3.487 -11.173 1.00 73.38 185 SER A O 1
ATOM 1474 N N . LYS A 1 186 ? 18.117 3.470 -13.342 1.00 71.81 186 LYS A N 1
ATOM 1475 C CA . LYS A 1 186 ? 16.673 3.327 -13.083 1.00 71.81 186 LYS A CA 1
ATOM 1476 C C . LYS A 1 186 ? 16.361 2.069 -12.279 1.00 71.81 186 LYS A C 1
ATOM 1478 O O . LYS A 1 186 ? 15.540 2.116 -11.364 1.00 71.81 186 LYS A O 1
ATOM 1483 N N . ARG A 1 187 ? 17.022 0.951 -12.596 1.00 69.75 187 ARG A N 1
ATOM 1484 C CA . ARG A 1 187 ? 16.861 -0.308 -11.860 1.00 69.75 187 ARG A CA 1
ATOM 1485 C C . ARG A 1 187 ? 17.344 -0.186 -10.416 1.00 69.75 187 ARG A C 1
ATOM 1487 O O . ARG A 1 187 ? 16.618 -0.598 -9.517 1.00 69.75 187 ARG A O 1
ATOM 1494 N N . ALA A 1 188 ? 18.518 0.400 -10.182 1.00 70.25 188 ALA A N 1
ATOM 1495 C CA . ALA A 1 188 ? 19.019 0.654 -8.831 1.00 70.25 188 ALA A CA 1
ATOM 1496 C C . ALA A 1 188 ? 18.057 1.550 -8.030 1.00 70.25 188 ALA A C 1
ATOM 1498 O O . ALA A 1 188 ? 17.738 1.245 -6.883 1.00 70.25 188 ALA A O 1
ATOM 1499 N N . ASN A 1 189 ? 17.519 2.601 -8.653 1.00 68.00 189 ASN A N 1
ATOM 1500 C CA . ASN A 1 189 ? 16.542 3.481 -8.019 1.00 68.00 189 ASN A CA 1
ATOM 1501 C C . ASN A 1 189 ? 15.230 2.752 -7.671 1.00 68.00 189 ASN A C 1
ATOM 1503 O O . ASN A 1 189 ? 14.712 2.925 -6.573 1.00 68.00 189 ASN A O 1
ATOM 1507 N N . ALA A 1 190 ? 14.717 1.890 -8.555 1.00 64.50 190 ALA A N 1
ATOM 1508 C CA . ALA A 1 190 ? 13.531 1.078 -8.272 1.00 64.50 190 ALA A CA 1
ATOM 1509 C C . ALA A 1 190 ? 13.752 0.117 -7.086 1.00 64.50 190 ALA A C 1
ATOM 1511 O O . ALA A 1 190 ? 12.876 -0.028 -6.235 1.00 64.50 190 ALA A O 1
ATOM 1512 N N . ILE A 1 191 ? 14.942 -0.487 -6.991 1.00 61.38 191 ILE A N 1
ATOM 1513 C CA . ILE A 1 191 ? 15.346 -1.344 -5.865 1.00 61.38 191 ILE A CA 1
ATOM 1514 C C . ILE A 1 191 ? 15.310 -0.537 -4.553 1.00 61.38 191 ILE A C 1
ATOM 1516 O O . ILE A 1 191 ? 14.643 -0.941 -3.603 1.00 61.38 191 ILE A O 1
ATOM 1520 N N . VAL A 1 192 ? 15.926 0.649 -4.519 1.00 63.00 192 VAL A N 1
ATOM 1521 C CA . VAL A 1 192 ? 15.936 1.527 -3.331 1.00 63.00 192 VAL A CA 1
ATOM 1522 C C . VAL A 1 192 ? 14.531 2.018 -2.955 1.00 63.00 192 VAL A C 1
ATOM 1524 O O . VAL A 1 192 ? 14.167 1.995 -1.780 1.00 63.00 192 VAL A O 1
ATOM 1527 N N . GLN A 1 193 ? 13.705 2.399 -3.933 1.00 57.75 193 GLN A N 1
ATOM 1528 C CA . GLN A 1 193 ? 12.311 2.807 -3.698 1.00 57.75 193 GLN A CA 1
ATOM 1529 C C . GLN A 1 193 ? 11.441 1.678 -3.131 1.00 57.75 193 GLN A C 1
ATOM 1531 O O . GLN A 1 193 ? 10.460 1.949 -2.444 1.00 57.75 193 GLN A O 1
ATOM 1536 N N . THR A 1 194 ? 11.805 0.421 -3.390 1.00 53.50 194 THR A N 1
ATOM 1537 C CA . THR A 1 194 ? 11.116 -0.755 -2.840 1.00 53.50 194 THR A CA 1
ATOM 1538 C C . THR A 1 194 ? 11.525 -1.034 -1.383 1.00 53.50 194 THR A C 1
ATOM 1540 O O . THR A 1 194 ? 10.788 -1.689 -0.653 1.00 53.50 194 THR A O 1
ATOM 1543 N N . MET A 1 195 ? 12.679 -0.525 -0.933 1.00 52.72 195 MET A N 1
ATOM 1544 C CA . MET A 1 195 ? 13.226 -0.759 0.417 1.00 52.72 195 MET A CA 1
ATOM 1545 C C . MET A 1 195 ? 12.904 0.322 1.425 1.00 52.72 195 MET A C 1
ATOM 1547 O O . MET A 1 195 ? 12.919 0.053 2.624 1.00 52.72 195 MET A O 1
ATOM 1551 N N . LEU A 1 196 ? 12.667 1.546 0.963 1.00 46.78 196 LEU A N 1
ATOM 1552 C CA . LEU A 1 196 ? 12.264 2.627 1.842 1.00 46.78 196 LEU A CA 1
ATOM 1553 C C . LEU A 1 196 ? 10.823 2.357 2.300 1.00 46.78 196 LEU A C 1
ATOM 1555 O O . LEU A 1 196 ? 9.910 2.355 1.467 1.00 46.78 196 LEU A O 1
ATOM 1559 N N . PRO A 1 197 ? 10.574 2.157 3.611 1.00 44.88 197 PRO A N 1
ATOM 1560 C CA . PRO A 1 197 ? 9.232 2.347 4.136 1.00 44.88 197 PRO A CA 1
ATOM 1561 C C . PRO A 1 197 ? 8.845 3.773 3.761 1.00 44.88 197 PRO A C 1
ATOM 1563 O O . PRO A 1 197 ? 9.604 4.694 4.065 1.00 44.88 197 PRO A O 1
ATOM 1566 N N . HIS A 1 198 ? 7.720 3.958 3.072 1.00 44.31 198 HIS A N 1
ATOM 1567 C CA . HIS A 1 198 ? 7.284 5.299 2.699 1.00 44.31 198 HIS A CA 1
ATOM 1568 C C . HIS A 1 198 ? 7.143 6.107 3.992 1.00 44.31 198 HIS A C 1
ATOM 1570 O O . HIS A 1 198 ? 6.356 5.712 4.861 1.00 44.31 198 HIS A O 1
ATOM 1576 N N . PRO A 1 199 ? 7.918 7.191 4.171 1.00 40.88 199 PRO A N 1
ATOM 1577 C CA . PRO A 1 199 ? 7.815 8.038 5.342 1.00 40.88 199 PRO A CA 1
ATOM 1578 C C . PRO A 1 199 ? 6.626 8.983 5.170 1.00 40.88 199 PRO A C 1
ATOM 1580 O O . PRO A 1 199 ? 6.755 10.179 5.365 1.00 40.88 199 PRO A O 1
ATOM 1583 N N . ASP A 1 200 ? 5.459 8.442 4.836 1.00 42.28 200 ASP A N 1
ATOM 1584 C CA . ASP A 1 200 ? 4.210 9.183 4.854 1.00 42.28 200 ASP A CA 1
ATOM 1585 C C . ASP A 1 200 ? 3.356 8.609 5.979 1.00 42.28 200 ASP A C 1
ATOM 1587 O O . ASP A 1 200 ? 2.402 7.860 5.806 1.00 42.28 200 ASP A O 1
ATOM 1591 N N . GLY A 1 201 ? 3.751 9.005 7.189 1.00 39.72 201 GLY A N 1
ATOM 1592 C CA . GLY A 1 201 ? 2.829 9.173 8.308 1.00 39.72 201 GLY A CA 1
ATOM 1593 C C . GLY A 1 201 ? 1.918 10.396 8.132 1.00 39.72 201 GLY A C 1
ATOM 1594 O O . GLY A 1 201 ? 1.233 10.775 9.078 1.00 39.72 201 GLY A O 1
ATOM 1595 N N . VAL A 1 202 ? 1.900 11.028 6.952 1.00 40.31 202 VAL A N 1
ATOM 1596 C CA . VAL A 1 202 ? 0.780 11.873 6.550 1.00 40.31 202 VAL A CA 1
ATOM 1597 C C . VAL A 1 202 ? -0.281 10.902 6.073 1.00 40.31 202 VAL A C 1
ATOM 1599 O O . VAL A 1 202 ? -0.142 10.315 5.005 1.00 40.31 202 VAL A O 1
ATOM 1602 N N . ALA A 1 203 ? -1.305 10.681 6.894 1.00 44.84 203 ALA A N 1
ATOM 1603 C CA . ALA A 1 203 ? -2.530 10.074 6.410 1.00 44.84 203 ALA A CA 1
ATOM 1604 C C . ALA A 1 203 ? -2.902 10.813 5.117 1.00 44.84 203 ALA A C 1
ATOM 1606 O O . ALA A 1 203 ? -3.195 12.005 5.151 1.00 44.84 203 ALA A O 1
ATOM 1607 N N . SER A 1 204 ? -2.782 10.145 3.967 1.00 52.62 204 SER A N 1
ATOM 1608 C CA . SER A 1 204 ? -3.505 10.565 2.774 1.00 52.62 204 SER A CA 1
ATOM 1609 C C . SER A 1 204 ? -4.940 10.691 3.262 1.00 52.62 204 SER A C 1
ATOM 1611 O O . SER A 1 204 ? -5.449 9.729 3.824 1.00 52.62 204 SER A O 1
ATOM 1613 N N . ASP A 1 205 ? -5.534 11.880 3.276 1.00 59.19 205 ASP A N 1
ATOM 1614 C CA . ASP A 1 205 ? -6.890 11.975 3.805 1.00 59.19 205 ASP A CA 1
ATOM 1615 C C . ASP A 1 205 ? -7.800 11.141 2.907 1.00 59.19 205 ASP A C 1
ATOM 1617 O O . ASP A 1 205 ? -7.613 11.084 1.689 1.00 59.19 205 ASP A O 1
ATOM 1621 N N . ARG A 1 206 ? -8.758 10.440 3.517 1.00 74.62 206 ARG A N 1
ATOM 1622 C CA . ARG A 1 206 ? -9.797 9.792 2.726 1.00 74.62 206 ARG A CA 1
ATOM 1623 C C . ARG A 1 206 ? -10.561 10.881 1.995 1.00 74.62 206 ARG A C 1
ATOM 1625 O O . ARG A 1 206 ? -10.958 11.870 2.609 1.00 74.62 206 ARG A O 1
ATOM 1632 N N . THR A 1 207 ? -10.701 10.700 0.693 1.00 80.12 207 THR A N 1
ATOM 1633 C CA . THR A 1 207 ? -11.462 11.602 -0.154 1.00 80.12 207 THR A CA 1
ATOM 1634 C C . THR A 1 207 ? -12.622 10.833 -0.777 1.00 80.12 207 THR A C 1
ATOM 1636 O O . THR A 1 207 ? -12.442 9.685 -1.215 1.00 80.12 207 THR A O 1
ATOM 1639 N N . PRO A 1 208 ? -13.819 11.440 -0.855 1.00 88.69 208 PRO A N 1
ATOM 1640 C CA . PRO A 1 208 ? -14.926 10.855 -1.587 1.00 88.69 208 PRO A CA 1
ATOM 1641 C C . PRO A 1 208 ? -14.564 10.798 -3.071 1.00 88.69 208 PRO A C 1
ATOM 1643 O O . PRO A 1 208 ? -14.469 11.817 -3.753 1.00 88.69 208 PRO A O 1
ATOM 1646 N N . THR A 1 209 ? -14.330 9.581 -3.557 1.00 86.31 209 THR A N 1
ATOM 1647 C CA . THR A 1 209 ? -13.770 9.326 -4.885 1.00 86.31 209 THR A CA 1
ATOM 1648 C C . THR A 1 209 ? -14.733 8.490 -5.721 1.00 86.31 209 THR A C 1
ATOM 1650 O O . THR A 1 209 ? -15.318 7.520 -5.237 1.00 86.31 209 THR A O 1
ATOM 1653 N N . ASP A 1 210 ? -14.882 8.853 -6.996 1.00 92.12 210 ASP A N 1
ATOM 1654 C CA . ASP A 1 210 ? -15.551 8.031 -8.008 1.00 92.12 210 ASP A CA 1
ATOM 1655 C C . ASP A 1 210 ? -14.574 6.963 -8.526 1.00 92.12 210 ASP A C 1
ATOM 1657 O O . ASP A 1 210 ? -13.587 7.272 -9.200 1.00 92.12 210 ASP A O 1
ATOM 1661 N N . ILE A 1 211 ? -14.855 5.698 -8.205 1.00 92.44 211 ILE A N 1
ATOM 1662 C CA . ILE A 1 211 ? -14.008 4.553 -8.565 1.00 92.44 211 ILE A CA 1
ATOM 1663 C C . ILE A 1 211 ? -13.908 4.363 -10.081 1.00 92.44 211 ILE A C 1
ATOM 1665 O O . ILE A 1 211 ? -12.827 4.058 -10.586 1.00 92.44 211 ILE A O 1
ATOM 1669 N N . ASN A 1 212 ? -15.000 4.564 -10.819 1.00 93.88 212 ASN A N 1
ATOM 1670 C CA . ASN A 1 212 ? -15.014 4.360 -12.265 1.00 93.88 212 ASN A CA 1
ATOM 1671 C C . ASN A 1 212 ? -14.189 5.455 -12.964 1.00 93.88 212 ASN A C 1
ATOM 1673 O O . ASN A 1 212 ? -13.401 5.164 -13.867 1.00 93.88 212 ASN A O 1
ATOM 1677 N N . ALA A 1 213 ? -14.299 6.704 -12.497 1.00 89.75 213 ALA A N 1
ATOM 1678 C CA . ALA A 1 213 ? -13.480 7.812 -12.994 1.00 89.75 213 ALA A CA 1
ATOM 1679 C C . ALA A 1 213 ? -11.986 7.641 -12.656 1.00 89.75 213 ALA A C 1
ATOM 1681 O O . ALA A 1 213 ? -11.117 7.953 -13.483 1.00 89.75 213 ALA A O 1
ATOM 1682 N N . LEU A 1 214 ? -11.683 7.119 -11.461 1.00 88.00 214 LEU A N 1
ATOM 1683 C CA . LEU A 1 214 ? -10.321 6.794 -11.045 1.00 88.00 214 LEU A CA 1
ATOM 1684 C C . LEU A 1 214 ? -9.712 5.728 -11.964 1.00 88.00 214 LEU A C 1
ATOM 1686 O O . LEU A 1 214 ? -8.655 5.964 -12.546 1.00 88.00 214 LEU A O 1
ATOM 1690 N N . LEU A 1 215 ? -10.415 4.607 -12.166 1.00 91.19 215 LEU A N 1
ATOM 1691 C CA . LEU A 1 215 ? -10.001 3.528 -13.067 1.00 91.19 215 LEU A CA 1
ATOM 1692 C C . LEU A 1 215 ? -9.732 4.042 -14.481 1.00 91.19 215 LEU A C 1
ATOM 1694 O O . LEU A 1 215 ? -8.693 3.736 -15.059 1.00 91.19 215 LEU A O 1
ATOM 1698 N N . ASP A 1 216 ? -10.614 4.877 -15.029 1.00 87.56 216 ASP A N 1
ATOM 1699 C CA . ASP A 1 216 ? -10.418 5.449 -16.360 1.00 87.56 216 ASP A CA 1
ATOM 1700 C C . ASP A 1 216 ? -9.158 6.304 -16.472 1.00 87.56 216 ASP A C 1
ATOM 1702 O O . ASP A 1 216 ? -8.447 6.232 -17.480 1.00 87.56 216 ASP A O 1
ATOM 1706 N N . SER A 1 217 ? -8.877 7.101 -15.445 1.00 79.62 217 SER A N 1
ATOM 1707 C CA . SER A 1 217 ? -7.689 7.951 -15.389 1.00 79.62 217 SER A CA 1
ATOM 1708 C C . SER A 1 217 ? -6.419 7.110 -15.264 1.00 79.62 217 SER A C 1
ATOM 1710 O O . SER A 1 217 ? -5.454 7.326 -16.000 1.00 79.62 217 SER A O 1
ATOM 1712 N N . THR A 1 218 ? -6.442 6.099 -14.396 1.00 80.75 218 THR A N 1
ATOM 1713 C CA . THR A 1 218 ? -5.340 5.157 -14.194 1.00 80.75 218 THR A CA 1
ATOM 1714 C C . THR A 1 218 ? -5.044 4.350 -15.458 1.00 80.75 218 THR A C 1
ATOM 1716 O O . THR A 1 218 ? -3.887 4.264 -15.866 1.00 80.75 218 THR A O 1
ATOM 1719 N N . ILE A 1 219 ? -6.066 3.818 -16.134 1.00 84.94 219 ILE A N 1
ATOM 1720 C CA . ILE A 1 219 ? -5.868 3.046 -17.364 1.00 84.94 219 ILE A CA 1
ATOM 1721 C C . ILE A 1 219 ? -5.287 3.924 -18.475 1.00 84.94 219 ILE A C 1
ATOM 1723 O O . ILE A 1 219 ? -4.361 3.499 -19.161 1.00 84.94 219 ILE A O 1
ATOM 1727 N N . LYS A 1 220 ? -5.775 5.162 -18.642 1.00 78.50 220 LYS A N 1
ATOM 1728 C CA . LYS A 1 220 ? -5.185 6.107 -19.606 1.00 78.50 220 LYS A CA 1
ATOM 1729 C C . LYS A 1 220 ? -3.700 6.322 -19.325 1.00 78.50 220 LYS A C 1
ATOM 1731 O O . LYS A 1 220 ? -2.896 6.247 -20.249 1.00 78.50 220 LYS A O 1
ATOM 1736 N N . LEU A 1 221 ? -3.339 6.557 -18.063 1.00 71.50 221 LEU A N 1
ATOM 1737 C CA . LEU A 1 221 ? -1.954 6.775 -17.648 1.00 71.50 221 LEU A CA 1
ATOM 1738 C C . LEU A 1 221 ? -1.068 5.575 -18.003 1.00 71.50 221 LEU A C 1
ATOM 1740 O O . LEU A 1 221 ? -0.006 5.767 -18.592 1.00 71.50 221 LEU A O 1
ATOM 1744 N N . VAL A 1 222 ? -1.522 4.356 -17.702 1.00 75.38 222 VAL A N 1
ATOM 1745 C CA . VAL A 1 222 ? -0.811 3.119 -18.058 1.00 75.38 222 VAL A CA 1
ATOM 1746 C C . VAL A 1 222 ? -0.655 3.001 -19.573 1.00 75.38 222 VAL A C 1
ATOM 1748 O O . VAL A 1 222 ? 0.454 2.834 -20.062 1.00 75.38 222 VAL A O 1
ATOM 1751 N N . LEU A 1 223 ? -1.721 3.177 -20.355 1.00 74.31 223 LEU A N 1
ATOM 1752 C CA . LEU A 1 223 ? -1.623 3.086 -21.815 1.00 74.31 223 LEU A CA 1
ATOM 1753 C C . LEU A 1 223 ? -0.611 4.087 -22.396 1.00 74.31 223 LEU A C 1
ATOM 1755 O O . LEU A 1 223 ? 0.201 3.705 -23.238 1.00 74.31 223 LEU A O 1
ATOM 1759 N N . TYR A 1 224 ? -0.602 5.335 -21.919 1.00 70.12 224 TYR A N 1
ATOM 1760 C CA . TYR A 1 224 ? 0.387 6.332 -22.345 1.00 70.12 224 TYR A CA 1
ATOM 1761 C C . TYR A 1 224 ? 1.814 5.986 -21.898 1.00 70.12 224 TYR A C 1
ATOM 1763 O O . TYR A 1 224 ? 2.755 6.181 -22.665 1.00 70.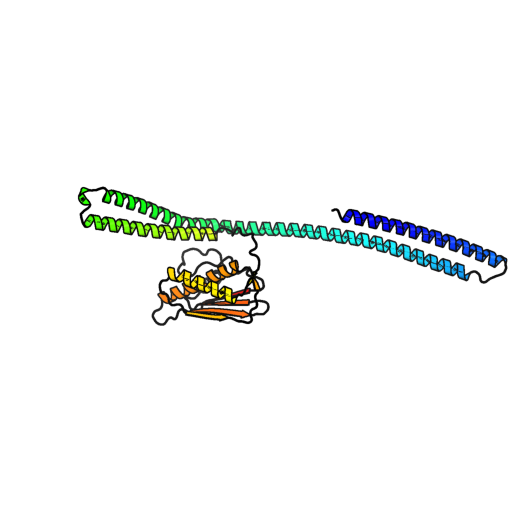12 224 TYR A O 1
ATOM 1771 N N . SER A 1 225 ? 1.999 5.462 -20.681 1.00 66.31 225 SER A N 1
ATOM 1772 C CA . SER A 1 225 ? 3.329 5.102 -20.170 1.00 66.31 225 SER A CA 1
ATOM 1773 C C . SER A 1 225 ? 3.941 3.917 -20.927 1.00 66.31 225 SER A C 1
ATOM 1775 O O . SER A 1 225 ? 5.161 3.862 -21.105 1.00 66.31 225 SER A O 1
ATOM 1777 N N . GLN A 1 226 ? 3.100 2.998 -21.412 1.00 66.75 226 GLN A N 1
ATOM 1778 C CA . GLN A 1 226 ? 3.527 1.805 -22.137 1.00 66.75 226 GLN A CA 1
ATOM 1779 C C . GLN A 1 226 ? 3.794 2.058 -23.627 1.00 66.75 226 GLN A C 1
ATOM 1781 O O . GLN A 1 226 ? 4.655 1.390 -24.197 1.00 66.75 226 GLN A O 1
ATOM 1786 N N . GLN A 1 227 ? 3.168 3.068 -24.246 1.00 62.41 227 GLN A N 1
ATOM 1787 C CA . GLN A 1 227 ? 3.436 3.452 -25.645 1.00 62.41 227 GLN A CA 1
ATOM 1788 C C . GLN A 1 227 ? 4.913 3.778 -25.920 1.00 62.41 227 GLN A C 1
ATOM 1790 O O . GLN A 1 227 ? 5.394 3.540 -27.025 1.00 62.41 227 GLN A O 1
ATOM 1795 N N . GLY A 1 228 ? 5.643 4.292 -24.923 1.00 56.19 228 GLY A N 1
ATOM 1796 C CA . GLY A 1 228 ? 7.078 4.573 -25.038 1.00 56.19 228 GLY A CA 1
ATOM 1797 C C . GLY A 1 228 ? 7.996 3.364 -24.810 1.00 56.19 228 GLY A C 1
ATOM 1798 O O . GLY A 1 228 ? 9.175 3.441 -25.141 1.00 56.19 228 GLY A O 1
ATOM 1799 N N . LYS A 1 229 ? 7.488 2.270 -24.224 1.00 58.19 229 LYS A N 1
ATOM 1800 C CA . LYS A 1 229 ? 8.255 1.044 -23.926 1.00 58.19 229 LYS A CA 1
ATOM 1801 C C . LYS A 1 229 ? 7.990 -0.080 -24.927 1.00 58.19 229 LYS A C 1
ATOM 1803 O O . LYS A 1 229 ? 8.906 -0.824 -25.254 1.00 58.19 229 LYS A O 1
ATOM 1808 N N . TYR A 1 230 ? 6.749 -0.199 -25.395 1.00 65.12 230 TYR A N 1
ATOM 1809 C CA . TYR A 1 230 ? 6.277 -1.260 -26.282 1.00 65.12 230 TYR A CA 1
ATOM 1810 C C . TYR A 1 230 ? 5.652 -0.627 -27.529 1.00 65.12 230 TYR A C 1
ATOM 1812 O O . TYR A 1 230 ? 4.432 -0.503 -27.656 1.00 65.12 230 TYR A O 1
ATOM 1820 N N . THR A 1 231 ? 6.512 -0.146 -28.428 1.00 58.78 231 THR A N 1
ATOM 1821 C CA . THR A 1 231 ? 6.123 0.624 -29.616 1.00 58.78 231 THR A CA 1
ATOM 1822 C C . THR A 1 231 ? 5.099 -0.136 -30.465 1.00 58.78 231 THR A C 1
ATOM 1824 O O . THR A 1 231 ? 5.352 -1.260 -30.891 1.00 58.78 231 THR A O 1
ATOM 1827 N N . ASN A 1 232 ? 3.958 0.500 -30.752 1.00 64.12 232 ASN A N 1
ATOM 1828 C CA . ASN A 1 232 ? 2.893 -0.011 -31.627 1.00 64.12 232 ASN A CA 1
ATOM 1829 C C . ASN A 1 232 ? 2.259 -1.357 -31.220 1.00 64.12 232 ASN A C 1
ATOM 1831 O O . ASN A 1 232 ? 1.789 -2.082 -32.093 1.00 64.12 232 ASN A O 1
ATOM 1835 N N . PHE A 1 233 ? 2.180 -1.693 -29.928 1.00 77.75 233 PHE A N 1
ATOM 1836 C CA . PHE A 1 233 ? 1.444 -2.884 -29.487 1.00 77.75 233 PHE A CA 1
ATOM 1837 C C . PHE A 1 233 ? -0.084 -2.636 -29.417 1.00 77.75 233 PHE A C 1
ATOM 1839 O O . PHE A 1 233 ? -0.527 -1.844 -28.576 1.00 77.75 233 PHE A O 1
ATOM 1846 N N . PRO A 1 234 ? -0.916 -3.282 -30.266 1.00 77.19 234 PRO A N 1
ATOM 1847 C CA . PRO A 1 234 ? -2.362 -3.075 -30.261 1.00 77.19 234 PRO A CA 1
ATOM 1848 C C . PRO A 1 234 ? -3.019 -3.920 -29.161 1.00 77.19 234 PRO A C 1
ATOM 1850 O O . PRO A 1 234 ? -3.156 -5.134 -29.300 1.00 77.19 234 PRO A O 1
ATOM 1853 N N . ILE A 1 235 ? -3.436 -3.272 -28.069 1.00 85.06 235 ILE A N 1
ATOM 1854 C CA . ILE A 1 235 ? -4.177 -3.917 -26.978 1.00 85.06 235 ILE A CA 1
ATOM 1855 C C . ILE A 1 235 ? -5.653 -3.521 -26.992 1.00 85.06 235 ILE A C 1
ATOM 1857 O O . ILE A 1 235 ? -5.985 -2.335 -27.040 1.00 85.06 235 ILE A O 1
ATOM 1861 N N . ASN A 1 236 ? -6.547 -4.509 -26.929 1.00 88.62 236 ASN A N 1
ATOM 1862 C CA . ASN A 1 236 ? -7.970 -4.270 -26.738 1.00 88.62 236 ASN A CA 1
ATOM 1863 C C . ASN A 1 236 ? -8.252 -4.105 -25.246 1.00 88.62 236 ASN A C 1
ATOM 1865 O O . ASN A 1 236 ? -7.810 -4.900 -24.417 1.00 88.62 236 ASN A O 1
ATOM 1869 N N . LEU A 1 237 ? -9.009 -3.066 -24.913 1.00 90.62 237 LEU A N 1
ATOM 1870 C CA . LEU A 1 237 ? -9.422 -2.775 -23.552 1.00 90.62 237 LEU A CA 1
ATOM 1871 C C . LEU A 1 237 ? -10.946 -2.766 -23.489 1.00 90.62 237 LEU A C 1
ATOM 1873 O O . LEU A 1 237 ? -11.587 -1.907 -24.097 1.00 90.62 237 LEU A O 1
ATOM 1877 N N . GLU A 1 238 ? -11.508 -3.696 -22.729 1.00 93.62 238 GLU A N 1
ATOM 1878 C CA . GLU A 1 238 ? -12.942 -3.775 -22.466 1.00 93.62 238 GLU A CA 1
ATOM 1879 C C . GLU A 1 238 ? -13.231 -3.295 -21.043 1.00 93.62 238 GLU A C 1
ATOM 1881 O O . GLU A 1 238 ? -12.527 -3.644 -20.095 1.00 93.62 238 GLU A O 1
ATOM 1886 N N . LYS A 1 239 ? -14.252 -2.446 -20.895 1.00 94.81 239 LYS A N 1
ATOM 1887 C CA . LYS A 1 239 ? -14.632 -1.831 -19.618 1.00 94.81 239 LYS A CA 1
ATOM 1888 C C . LYS A 1 239 ? -16.098 -2.102 -19.339 1.00 94.81 239 LYS A C 1
ATOM 1890 O O . LYS A 1 239 ? -16.953 -1.670 -20.112 1.00 94.81 239 LYS A O 1
ATOM 1895 N N . ASN A 1 240 ? -16.383 -2.7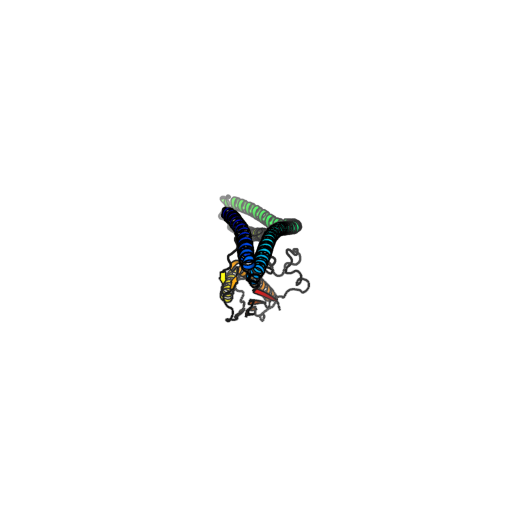59 -18.225 1.00 94.12 240 ASN A N 1
ATOM 1896 C CA . ASN A 1 240 ? -17.739 -3.042 -17.777 1.00 94.12 240 ASN A CA 1
ATOM 1897 C C . ASN A 1 240 ? -17.952 -2.452 -16.382 1.00 94.12 240 ASN A C 1
ATOM 1899 O O . ASN A 1 240 ? -17.677 -3.089 -15.367 1.00 94.12 240 ASN A O 1
ATOM 1903 N N . TYR A 1 241 ? -18.374 -1.190 -16.336 1.00 95.94 241 TYR A N 1
ATOM 1904 C CA . TYR A 1 241 ? -18.518 -0.471 -15.076 1.00 95.94 241 TYR A CA 1
ATOM 1905 C C . TYR A 1 241 ? -19.955 -0.468 -14.575 1.00 95.94 241 TYR A C 1
ATOM 1907 O O . TYR A 1 241 ? -20.871 -0.012 -15.268 1.00 95.94 241 TYR A O 1
ATOM 1915 N N . ASP A 1 242 ? -20.131 -0.876 -13.324 1.00 93.69 242 ASP A N 1
ATOM 1916 C CA . ASP A 1 242 ? -21.387 -0.707 -12.614 1.00 93.69 242 ASP A CA 1
ATOM 1917 C C . ASP A 1 242 ? -21.581 0.773 -12.243 1.00 93.69 242 ASP A C 1
ATOM 1919 O O . ASP A 1 242 ? -20.831 1.370 -11.465 1.00 93.69 242 ASP A O 1
ATOM 1923 N N . ARG A 1 243 ? -22.611 1.390 -12.832 1.00 92.75 243 ARG A N 1
ATOM 1924 C CA . ARG A 1 243 ? -22.958 2.805 -12.619 1.00 92.75 243 ARG A CA 1
ATOM 1925 C C . ARG A 1 243 ? -23.681 3.059 -11.298 1.00 92.75 243 ARG A C 1
ATOM 1927 O O . ARG A 1 243 ? -23.908 4.214 -10.957 1.00 92.75 243 ARG A O 1
ATOM 1934 N N . SER A 1 244 ? -24.075 2.009 -10.578 1.00 91.81 244 SER A N 1
ATOM 1935 C CA . SER A 1 244 ? -24.735 2.130 -9.276 1.00 91.81 244 SER A CA 1
ATOM 1936 C C . SER A 1 244 ? -23.760 2.412 -8.129 1.00 91.81 244 SER A C 1
ATOM 1938 O O . SER A 1 244 ? -24.204 2.678 -7.012 1.00 91.81 244 SER A O 1
ATOM 1940 N N . ILE A 1 245 ? -22.448 2.340 -8.383 1.00 91.25 245 ILE A N 1
ATOM 1941 C CA . ILE A 1 245 ? -21.400 2.578 -7.388 1.00 91.25 245 ILE A CA 1
ATOM 1942 C C . ILE A 1 245 ? -21.415 4.061 -6.968 1.00 91.25 245 ILE A C 1
ATOM 1944 O O . ILE A 1 245 ? -21.203 4.930 -7.815 1.00 91.25 245 ILE A O 1
ATOM 1948 N N . PRO A 1 246 ? -21.653 4.378 -5.680 1.00 89.62 246 PRO A N 1
ATOM 1949 C CA . PRO A 1 246 ? -21.568 5.747 -5.183 1.00 89.62 246 PRO A CA 1
ATOM 1950 C C . PRO A 1 246 ? -20.105 6.188 -5.027 1.00 89.62 246 PRO A C 1
ATOM 1952 O O . PRO A 1 246 ? -19.183 5.380 -5.126 1.00 89.62 246 PRO A O 1
ATOM 1955 N N . GLN A 1 247 ? -19.879 7.467 -4.720 1.00 90.19 247 GLN A N 1
ATOM 1956 C CA . GLN A 1 247 ? -18.560 7.910 -4.263 1.00 90.19 247 GLN A CA 1
ATOM 1957 C C . GLN A 1 247 ? -18.214 7.263 -2.919 1.00 90.19 247 GLN A C 1
ATOM 1959 O O . GLN A 1 247 ? -19.070 7.145 -2.039 1.00 90.19 247 GLN A O 1
ATOM 1964 N N . ILE A 1 248 ? -16.955 6.849 -2.765 1.00 87.12 248 ILE A N 1
ATOM 1965 C CA . ILE A 1 248 ? -16.476 6.134 -1.577 1.00 87.12 248 ILE A CA 1
ATOM 1966 C C . ILE A 1 248 ? -15.277 6.869 -0.998 1.00 87.12 248 ILE A C 1
ATOM 1968 O O . ILE A 1 248 ? -14.386 7.291 -1.728 1.00 87.12 248 ILE A O 1
ATOM 1972 N N . GLU A 1 249 ? -15.258 6.987 0.327 1.00 84.31 249 GLU A N 1
ATOM 1973 C CA . GLU A 1 249 ? -14.155 7.552 1.102 1.00 84.31 249 GLU A CA 1
ATOM 1974 C C . GLU A 1 249 ? -12.940 6.619 1.089 1.00 84.31 249 GLU A C 1
ATOM 1976 O O . GLU A 1 249 ? -12.886 5.616 1.818 1.00 84.31 249 GLU A O 1
ATOM 1981 N N . ILE A 1 250 ? -11.955 6.944 0.253 1.00 83.19 250 ILE A N 1
ATOM 1982 C CA . ILE A 1 250 ? -10.755 6.130 0.054 1.00 83.19 250 ILE A CA 1
ATOM 1983 C C . ILE A 1 250 ? -9.484 6.961 -0.041 1.00 83.19 250 ILE A C 1
ATOM 1985 O O . ILE A 1 250 ? -9.512 8.171 -0.217 1.00 83.19 250 ILE A O 1
ATOM 1989 N N . PHE A 1 251 ? -8.360 6.261 0.052 1.00 77.38 251 PHE A N 1
ATOM 1990 C CA . PHE A 1 251 ? -7.042 6.789 -0.255 1.00 77.38 251 PHE A CA 1
ATOM 1991 C C . PHE A 1 251 ? -6.800 6.658 -1.769 1.00 77.38 251 PHE A C 1
ATOM 1993 O O . PHE A 1 251 ? -6.355 5.615 -2.259 1.00 77.38 251 PHE A O 1
ATOM 2000 N N . ASP A 1 252 ? -7.199 7.679 -2.525 1.00 75.12 252 ASP A N 1
ATOM 2001 C CA . ASP A 1 252 ? -7.206 7.689 -3.993 1.00 75.12 252 ASP A CA 1
ATOM 2002 C C . ASP A 1 252 ? -5.821 7.438 -4.617 1.00 75.12 252 ASP A C 1
ATOM 2004 O O . ASP A 1 252 ? -5.695 6.66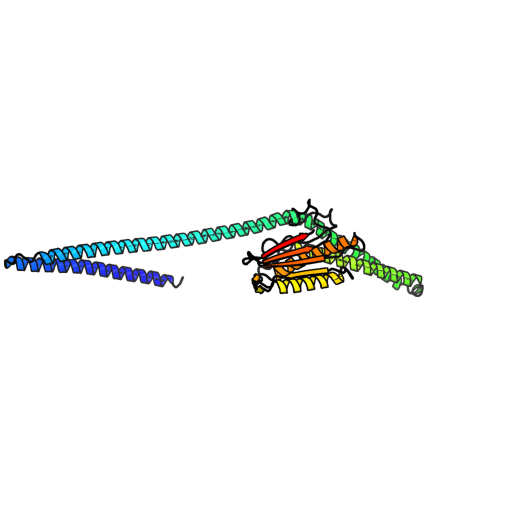1 -5.569 1.00 75.12 252 ASP A O 1
ATOM 2008 N N . ARG A 1 253 ? -4.765 8.032 -4.056 1.00 68.19 253 ARG A N 1
ATOM 2009 C CA . ARG A 1 253 ? -3.372 7.890 -4.504 1.00 68.19 253 ARG A CA 1
ATOM 2010 C C . ARG A 1 253 ? -2.858 6.469 -4.307 1.00 68.19 253 ARG A C 1
ATOM 2012 O O . ARG A 1 253 ? -2.237 5.898 -5.206 1.00 68.19 253 ARG A O 1
ATOM 2019 N N . GLU A 1 254 ? -3.138 5.876 -3.156 1.00 66.62 254 GLU A N 1
ATOM 2020 C CA . GLU A 1 254 ? -2.750 4.515 -2.813 1.00 66.62 254 GLU A CA 1
ATOM 2021 C C . GLU A 1 254 ? -3.468 3.502 -3.705 1.00 66.62 254 GLU A C 1
ATOM 2023 O O . GLU A 1 254 ? -2.827 2.602 -4.260 1.00 66.62 254 GLU A O 1
ATOM 2028 N N . LEU A 1 255 ? -4.775 3.683 -3.914 1.00 78.75 255 LEU A N 1
ATOM 2029 C CA . LEU A 1 255 ? -5.538 2.847 -4.836 1.00 78.75 255 LEU A CA 1
ATOM 2030 C C . LEU A 1 255 ? -5.026 3.003 -6.273 1.00 78.75 255 LEU A C 1
ATOM 2032 O O . LEU A 1 255 ? -4.773 1.999 -6.934 1.00 78.75 255 LEU A O 1
ATOM 2036 N N . SER A 1 256 ? -4.787 4.234 -6.735 1.00 74.06 256 SER A N 1
ATOM 2037 C CA . SER A 1 256 ? -4.251 4.505 -8.077 1.00 74.06 256 SER A CA 1
ATOM 2038 C C . SER A 1 256 ? -2.938 3.775 -8.324 1.00 74.06 256 SER A C 1
ATOM 2040 O O . SER A 1 256 ? -2.776 3.127 -9.353 1.00 74.06 256 SER A O 1
ATOM 2042 N N . ARG A 1 257 ? -2.004 3.831 -7.370 1.00 65.81 257 ARG A N 1
ATOM 2043 C CA . ARG A 1 257 ? -0.719 3.130 -7.480 1.00 65.81 257 ARG A CA 1
ATOM 2044 C C . ARG A 1 257 ? -0.897 1.616 -7.549 1.00 65.81 257 ARG A C 1
ATOM 2046 O O . ARG A 1 257 ? -0.241 0.969 -8.361 1.00 65.81 257 ARG A O 1
ATOM 2053 N N . SER A 1 258 ? -1.804 1.076 -6.736 1.00 72.06 258 SER A N 1
ATOM 2054 C CA . SER A 1 258 ? -2.129 -0.352 -6.750 1.00 72.06 258 SER A CA 1
ATOM 2055 C C . SER A 1 258 ? -2.615 -0.757 -8.138 1.00 72.06 258 SER A C 1
ATOM 2057 O O . SER A 1 258 ? -2.061 -1.670 -8.739 1.00 72.06 258 SER A O 1
ATOM 2059 N N . LEU A 1 259 ? -3.598 -0.019 -8.667 1.00 78.19 259 LEU A N 1
ATOM 2060 C CA . LEU A 1 259 ? -4.203 -0.240 -9.979 1.00 78.19 259 LEU A CA 1
ATOM 2061 C C . LEU A 1 259 ? -3.181 -0.134 -11.117 1.00 78.19 259 LEU A C 1
ATOM 2063 O O . LEU A 1 259 ? -3.199 -0.981 -12.005 1.00 78.19 259 LEU A O 1
ATOM 2067 N N . ILE A 1 260 ? -2.271 0.848 -11.075 1.00 74.38 260 ILE A N 1
ATOM 2068 C CA . ILE A 1 260 ? -1.176 0.974 -12.052 1.00 74.38 260 ILE A CA 1
ATOM 2069 C C . ILE A 1 260 ? -0.341 -0.306 -12.075 1.00 74.38 260 ILE A C 1
ATOM 2071 O O . ILE A 1 260 ? -0.121 -0.854 -13.148 1.00 74.38 260 ILE A O 1
ATOM 2075 N N . ASN A 1 261 ? 0.062 -0.826 -10.912 1.00 66.88 261 ASN A N 1
ATOM 2076 C CA . ASN A 1 261 ? 0.868 -2.047 -10.848 1.00 66.88 261 ASN A CA 1
ATOM 2077 C C . ASN A 1 261 ? 0.113 -3.261 -11.414 1.00 66.88 261 ASN A C 1
ATOM 2079 O O . ASN A 1 261 ? 0.697 -4.067 -12.137 1.00 66.88 261 ASN A O 1
ATOM 2083 N N . ILE A 1 262 ? -1.189 -3.391 -11.126 1.00 77.81 262 ILE A N 1
ATOM 2084 C CA . ILE A 1 262 ? -2.007 -4.485 -11.679 1.00 77.81 262 ILE A CA 1
ATOM 2085 C C . ILE A 1 262 ? -2.059 -4.405 -13.202 1.00 77.81 262 ILE A C 1
ATOM 2087 O O . ILE A 1 262 ? -1.829 -5.394 -13.896 1.00 77.81 262 ILE A O 1
ATOM 2091 N N . LEU A 1 263 ? -2.370 -3.218 -13.715 1.00 78.88 263 LEU A N 1
ATOM 2092 C CA . LEU A 1 263 ? -2.560 -2.980 -15.138 1.00 78.88 263 LEU A CA 1
ATOM 2093 C C . LEU A 1 263 ? -1.246 -3.096 -15.914 1.00 78.88 263 LEU A C 1
ATOM 2095 O O . LEU A 1 263 ? -1.251 -3.667 -17.000 1.00 78.88 263 LEU A O 1
ATOM 2099 N N . ASP A 1 264 ? -0.127 -2.633 -15.354 1.00 74.44 264 ASP A N 1
ATOM 2100 C CA . ASP A 1 264 ? 1.207 -2.809 -15.937 1.00 74.44 264 ASP A CA 1
ATOM 2101 C C . ASP A 1 264 ? 1.552 -4.296 -16.084 1.00 74.44 264 ASP A C 1
ATOM 2103 O O . ASP A 1 264 ? 2.091 -4.724 -17.106 1.00 74.44 264 ASP A O 1
ATOM 2107 N N . ASN A 1 265 ? 1.190 -5.106 -15.090 1.00 74.06 265 ASN A N 1
ATOM 2108 C CA . ASN A 1 265 ? 1.406 -6.547 -15.122 1.00 74.06 265 ASN A CA 1
ATOM 2109 C C . ASN A 1 265 ? 0.518 -7.270 -16.121 1.00 74.06 265 ASN A C 1
ATOM 2111 O O . ASN A 1 265 ? 1.018 -8.101 -16.880 1.00 74.06 265 ASN A O 1
ATOM 2115 N N . ALA A 1 266 ? -0.768 -6.928 -16.152 1.00 79.56 266 ALA A N 1
ATOM 2116 C CA . ALA A 1 266 ? -1.696 -7.421 -17.159 1.00 79.56 266 ALA A CA 1
ATOM 2117 C C . ALA A 1 266 ? -1.186 -7.082 -18.570 1.00 79.56 266 ALA A C 1
ATOM 2119 O O . ALA A 1 266 ? -1.103 -7.955 -19.433 1.00 79.56 266 ALA A O 1
ATOM 2120 N N . TYR A 1 267 ? -0.745 -5.839 -18.785 1.00 81.56 267 TYR A N 1
ATOM 2121 C CA . TYR A 1 267 ? -0.176 -5.393 -20.055 1.00 81.56 267 TYR A CA 1
ATOM 2122 C C . TYR A 1 267 ? 1.064 -6.206 -20.432 1.00 81.56 267 TYR A C 1
ATOM 2124 O O . TYR A 1 267 ? 1.157 -6.716 -21.547 1.00 81.56 267 TYR A O 1
ATOM 2132 N N . TYR A 1 268 ? 2.003 -6.376 -19.500 1.00 76.62 268 TYR A N 1
ATOM 2133 C CA . TYR A 1 268 ? 3.226 -7.137 -19.739 1.00 76.62 268 TYR A CA 1
ATOM 2134 C C . TYR A 1 268 ? 2.955 -8.621 -20.030 1.00 76.62 268 TYR A C 1
ATOM 2136 O O . TYR A 1 268 ? 3.562 -9.186 -20.941 1.00 76.62 268 TYR A O 1
ATOM 2144 N N . ALA A 1 269 ? 2.030 -9.254 -19.304 1.00 76.75 269 ALA A N 1
ATOM 2145 C CA . ALA A 1 269 ? 1.652 -10.653 -19.509 1.00 76.75 269 ALA A CA 1
ATOM 2146 C C . ALA A 1 269 ? 1.036 -10.887 -20.896 1.00 76.75 269 ALA A C 1
ATOM 2148 O O . ALA A 1 269 ? 1.347 -11.877 -21.567 1.00 76.75 269 ALA A O 1
ATOM 2149 N N . VAL A 1 270 ? 0.183 -9.959 -21.334 1.00 83.88 270 VAL A N 1
ATOM 2150 C CA . VAL A 1 270 ? -0.442 -9.976 -22.659 1.00 83.88 270 VAL A CA 1
ATOM 2151 C C . VAL A 1 270 ? 0.592 -9.714 -23.752 1.00 83.88 270 VAL A C 1
ATOM 2153 O O . VAL A 1 270 ? 0.632 -10.450 -24.739 1.00 83.88 270 VAL A O 1
ATOM 2156 N N . TYR A 1 271 ? 1.469 -8.725 -23.555 1.00 83.25 271 TYR A N 1
ATOM 2157 C CA . TYR A 1 271 ? 2.563 -8.417 -24.474 1.00 83.25 271 TYR A CA 1
ATOM 2158 C C . TYR A 1 271 ? 3.467 -9.631 -24.698 1.00 83.25 271 TYR A C 1
ATOM 2160 O O . TYR A 1 271 ? 3.694 -10.026 -25.837 1.00 83.25 271 TYR A O 1
ATOM 2168 N N . GLN A 1 272 ? 3.927 -10.280 -23.628 1.00 79.94 272 GLN A N 1
ATOM 2169 C CA . GLN A 1 272 ? 4.773 -11.467 -23.742 1.00 79.94 272 GLN A CA 1
ATOM 2170 C C . GLN A 1 272 ? 4.120 -12.603 -24.517 1.00 79.94 272 GLN A C 1
ATOM 2172 O O . GLN A 1 272 ? 4.760 -13.232 -25.354 1.00 79.94 272 GLN A O 1
ATOM 2177 N N . LYS A 1 273 ? 2.841 -12.880 -24.249 1.00 80.69 273 LYS A N 1
ATOM 2178 C CA . LYS A 1 273 ? 2.118 -13.922 -24.979 1.00 80.69 273 LYS A CA 1
ATOM 2179 C C . LYS A 1 273 ? 1.995 -13.585 -26.462 1.00 80.69 273 LYS A C 1
ATOM 2181 O O . LYS A 1 273 ? 2.145 -14.477 -27.289 1.00 80.69 273 LYS A O 1
ATOM 2186 N N . ALA A 1 274 ? 1.783 -12.313 -26.790 1.00 83.31 274 ALA A N 1
ATOM 2187 C CA . ALA A 1 274 ? 1.736 -11.852 -28.171 1.00 83.31 274 ALA A CA 1
ATOM 2188 C C . ALA A 1 274 ? 3.089 -11.954 -28.896 1.00 83.31 274 ALA A C 1
ATOM 2190 O O . ALA A 1 274 ? 3.100 -12.126 -30.106 1.00 83.31 274 ALA A O 1
ATOM 2191 N N . GLN A 1 275 ? 4.219 -11.893 -28.182 1.00 79.50 275 GLN A N 1
ATOM 2192 C CA . GLN A 1 275 ? 5.543 -12.151 -28.772 1.00 79.50 275 GLN A CA 1
ATOM 2193 C C . GLN A 1 275 ? 5.770 -13.639 -29.095 1.00 79.50 275 GLN A C 1
ATOM 2195 O O . GLN A 1 275 ? 6.582 -13.965 -29.954 1.00 79.50 275 GLN A O 1
ATOM 2200 N N . LEU A 1 276 ? 5.074 -14.545 -28.399 1.00 77.81 276 LEU A N 1
ATOM 2201 C CA . LEU A 1 276 ? 5.260 -15.996 -28.515 1.00 77.81 276 LEU A CA 1
ATOM 2202 C C . LEU A 1 276 ? 4.276 -16.671 -29.488 1.00 77.81 276 LEU A C 1
ATOM 2204 O O . LEU A 1 276 ? 4.516 -17.805 -29.897 1.00 77.81 276 LEU A O 1
ATOM 2208 N N . ILE A 1 277 ? 3.156 -16.022 -29.824 1.00 75.44 277 ILE A N 1
ATOM 2209 C CA . ILE A 1 277 ? 2.054 -16.599 -30.612 1.00 75.44 277 ILE A CA 1
ATOM 2210 C C . ILE A 1 277 ? 1.747 -15.696 -31.816 1.00 75.44 277 ILE A C 1
ATOM 2212 O O . ILE A 1 277 ? 1.520 -14.504 -31.638 1.00 75.44 277 ILE A O 1
ATOM 2216 N N . ASP A 1 278 ? 1.671 -16.264 -33.027 1.00 69.94 278 ASP A N 1
ATOM 2217 C CA . ASP A 1 278 ? 1.465 -15.505 -34.272 1.00 69.94 278 ASP A CA 1
ATOM 2218 C C . ASP A 1 278 ? -0.025 -15.264 -34.650 1.00 69.94 278 ASP A C 1
ATOM 2220 O O . ASP A 1 278 ? -0.923 -16.061 -34.354 1.00 69.94 278 ASP A O 1
ATOM 2224 N N . SER A 1 279 ? -0.237 -14.134 -35.339 1.00 61.59 279 SER A N 1
ATOM 2225 C CA . SER A 1 279 ? -1.320 -13.634 -36.214 1.00 61.59 279 SER A CA 1
ATOM 2226 C C . SER A 1 279 ? -2.792 -13.630 -35.759 1.00 61.59 279 SER A C 1
ATOM 2228 O O . SER A 1 279 ? -3.540 -12.763 -36.206 1.00 61.59 279 SER A O 1
ATOM 2230 N N . ASN A 1 280 ? -3.241 -14.524 -34.872 1.00 73.69 280 ASN A N 1
ATOM 2231 C CA . ASN A 1 280 ? -4.654 -14.600 -34.442 1.00 73.69 280 ASN A CA 1
ATOM 2232 C C . ASN A 1 280 ? -4.882 -14.319 -32.951 1.00 73.69 280 ASN A C 1
ATOM 2234 O O . ASN A 1 280 ? -6.030 -14.307 -32.493 1.00 73.69 280 ASN A O 1
ATOM 2238 N N . PHE A 1 281 ? -3.819 -14.085 -32.179 1.00 83.00 281 PHE A N 1
ATOM 2239 C CA . PHE A 1 281 ? -3.966 -13.653 -30.796 1.00 83.00 281 PHE A CA 1
ATOM 2240 C C . PHE A 1 281 ? -4.518 -12.225 -30.763 1.00 83.00 281 PHE A C 1
ATOM 2242 O O . PHE A 1 281 ? -3.999 -11.333 -31.429 1.00 83.00 281 PHE A O 1
ATOM 2249 N N . ARG A 1 282 ? -5.590 -12.013 -29.995 1.00 87.19 282 ARG A N 1
ATOM 2250 C CA . ARG A 1 282 ? -6.179 -10.691 -29.758 1.00 87.19 282 ARG A CA 1
ATOM 2251 C C . ARG A 1 282 ? -5.858 -10.271 -28.327 1.00 87.19 282 ARG A C 1
ATOM 2253 O O . ARG A 1 282 ? -6.554 -10.733 -27.424 1.00 87.19 282 ARG A O 1
ATOM 2260 N N . PRO A 1 283 ? -4.813 -9.459 -28.104 1.00 89.31 283 PRO A N 1
ATOM 2261 C CA . PRO A 1 283 ? -4.480 -8.908 -26.794 1.00 89.31 283 PRO A CA 1
ATOM 2262 C C . PRO A 1 283 ? -5.701 -8.259 -26.135 1.00 89.31 283 PRO A C 1
ATOM 2264 O O . PRO A 1 283 ? -6.271 -7.338 -26.713 1.00 89.31 283 PRO A O 1
ATOM 2267 N N . LEU A 1 284 ? -6.112 -8.726 -24.955 1.00 90.56 284 LEU A N 1
ATOM 2268 C CA . LEU A 1 284 ? -7.298 -8.222 -24.260 1.00 90.56 284 LEU A CA 1
ATOM 2269 C C . LEU A 1 284 ? -7.028 -8.047 -22.767 1.00 90.56 284 LEU A C 1
ATOM 2271 O O . LEU A 1 284 ? -6.581 -8.975 -22.091 1.00 90.56 284 LEU A O 1
ATOM 2275 N N . ILE A 1 285 ? -7.384 -6.868 -22.261 1.00 90.56 285 ILE A N 1
ATOM 2276 C CA . ILE A 1 285 ? -7.561 -6.606 -20.834 1.00 90.56 285 ILE A CA 1
ATOM 2277 C C . ILE A 1 285 ? -9.016 -6.200 -20.609 1.00 90.56 285 ILE A C 1
ATOM 2279 O O . ILE A 1 285 ? -9.517 -5.272 -21.244 1.00 90.56 285 ILE A O 1
ATOM 2283 N N . LEU A 1 286 ? -9.679 -6.893 -19.692 1.00 90.44 286 LEU A N 1
ATOM 2284 C CA . LEU A 1 286 ? -11.031 -6.606 -19.237 1.00 90.44 286 LEU A CA 1
ATOM 2285 C C . LEU A 1 286 ? -10.961 -5.988 -17.839 1.00 90.44 286 LEU A C 1
ATOM 2287 O O . LEU A 1 286 ? -10.305 -6.527 -16.946 1.00 90.44 286 LEU A O 1
ATOM 2291 N N . VAL A 1 287 ? -11.644 -4.862 -17.649 1.00 93.06 287 VAL A N 1
ATOM 2292 C CA . VAL A 1 287 ? -11.783 -4.205 -16.347 1.00 93.06 287 VAL A CA 1
ATOM 2293 C C . VAL A 1 287 ? -13.258 -4.085 -16.007 1.00 93.06 287 VAL A C 1
ATOM 2295 O O . VAL A 1 287 ? -14.013 -3.431 -16.728 1.00 93.06 287 VAL A O 1
ATOM 2298 N N . GLU A 1 288 ? -13.664 -4.686 -14.894 1.00 91.31 288 GLU A N 1
ATOM 2299 C CA . GLU A 1 288 ? -15.050 -4.670 -14.436 1.00 91.31 288 GLU A CA 1
ATOM 2300 C C . GLU A 1 288 ? -15.173 -4.108 -13.024 1.00 91.31 288 GLU A C 1
ATOM 2302 O O . GLU A 1 288 ? -14.289 -4.293 -12.180 1.00 91.31 288 GLU A O 1
ATOM 2307 N N . THR A 1 289 ? -16.294 -3.445 -12.753 1.00 92.81 289 THR A N 1
ATOM 2308 C CA . THR A 1 289 ? -16.669 -3.037 -11.399 1.00 92.81 289 THR A CA 1
ATOM 2309 C C . THR A 1 289 ? -18.044 -3.577 -11.041 1.00 92.81 289 THR A C 1
ATOM 2311 O O . THR A 1 289 ? -18.933 -3.646 -11.883 1.00 92.81 289 THR A O 1
ATOM 2314 N N . GLU A 1 290 ? -18.214 -3.985 -9.786 1.00 90.25 290 GLU A N 1
ATOM 2315 C CA . GLU A 1 290 ? -19.461 -4.549 -9.268 1.00 90.25 290 GLU A CA 1
ATOM 2316 C C . GLU A 1 290 ? -19.765 -3.941 -7.892 1.00 90.25 290 GLU A C 1
ATOM 2318 O O . GLU A 1 290 ? -18.919 -3.956 -6.986 1.00 90.25 290 GLU A O 1
ATOM 2323 N N . ASN A 1 291 ? -20.973 -3.396 -7.727 1.00 90.50 291 ASN A N 1
ATOM 2324 C CA . ASN A 1 291 ? -21.434 -2.851 -6.457 1.00 90.50 291 ASN A CA 1
ATOM 2325 C C . ASN A 1 291 ? -21.979 -3.959 -5.543 1.00 90.50 291 ASN A C 1
ATOM 2327 O O . ASN A 1 291 ? -23.065 -4.495 -5.758 1.00 90.50 291 ASN A O 1
ATOM 2331 N N . LEU A 1 292 ? -21.264 -4.255 -4.457 1.00 86.12 292 LEU A N 1
ATOM 2332 C CA . LEU A 1 292 ? -21.676 -5.229 -3.442 1.00 86.12 292 LEU A CA 1
ATOM 2333 C C . LEU A 1 292 ? -22.356 -4.570 -2.228 1.00 86.12 292 LEU A C 1
ATOM 2335 O O . LEU A 1 292 ? -22.405 -5.170 -1.154 1.00 86.12 292 LEU A O 1
ATOM 2339 N N . LYS A 1 293 ? -22.874 -3.342 -2.378 1.00 80.88 293 LYS A N 1
ATOM 2340 C CA . LYS A 1 293 ? -23.497 -2.484 -1.347 1.00 80.88 293 LYS A CA 1
ATOM 2341 C C . LYS A 1 293 ? -22.538 -2.006 -0.256 1.00 80.88 293 LYS A C 1
ATOM 2343 O O . LYS A 1 293 ? -22.347 -0.809 -0.094 1.00 80.88 293 LYS A O 1
ATOM 2348 N N . GLU A 1 294 ? -21.944 -2.930 0.494 1.00 78.06 294 GLU A N 1
ATOM 2349 C CA . GLU A 1 294 ? -20.986 -2.631 1.573 1.00 78.06 294 GLU A CA 1
ATOM 2350 C C . GLU A 1 294 ? -19.548 -2.513 1.061 1.00 78.06 294 GLU A C 1
ATOM 2352 O O . GLU A 1 294 ? -18.666 -1.986 1.742 1.00 78.06 294 GLU A O 1
ATOM 2357 N N . SER A 1 295 ? -19.309 -3.021 -0.149 1.00 82.81 295 SER A N 1
ATOM 2358 C CA . SER A 1 295 ? -18.016 -2.934 -0.805 1.00 82.81 295 SER A CA 1
ATOM 2359 C C . SER A 1 295 ? -18.143 -2.797 -2.315 1.00 82.81 295 SER A C 1
ATOM 2361 O O . SER A 1 295 ? -19.179 -3.118 -2.892 1.00 82.81 295 SER A O 1
ATOM 2363 N N . VAL A 1 296 ? -17.072 -2.342 -2.956 1.00 85.56 296 VAL A N 1
ATOM 2364 C CA . VAL A 1 296 ? -16.924 -2.373 -4.412 1.00 85.56 296 VAL A CA 1
ATOM 2365 C C . VAL A 1 296 ? -15.934 -3.451 -4.782 1.00 85.56 296 VAL A C 1
ATOM 2367 O O . VAL A 1 296 ? -14.849 -3.537 -4.204 1.00 85.56 296 VAL A O 1
ATOM 2370 N N . LYS A 1 297 ? -16.308 -4.269 -5.759 1.00 87.31 297 LYS A N 1
ATOM 2371 C CA . LYS A 1 297 ? -15.423 -5.258 -6.348 1.00 87.31 297 LYS A CA 1
ATOM 2372 C C . LYS A 1 297 ? -14.863 -4.720 -7.658 1.00 87.31 297 LYS A C 1
ATOM 2374 O O . LYS A 1 297 ? -15.625 -4.288 -8.515 1.00 87.31 297 LYS A O 1
ATOM 2379 N N . ILE A 1 298 ? -13.541 -4.750 -7.792 1.00 87.69 298 ILE A N 1
ATOM 2380 C CA . ILE A 1 298 ? -12.823 -4.397 -9.021 1.00 87.69 298 ILE A CA 1
ATOM 2381 C C . ILE A 1 298 ? -12.193 -5.677 -9.560 1.00 87.69 298 ILE A C 1
ATOM 2383 O O . ILE A 1 298 ? -11.427 -6.333 -8.848 1.00 87.69 298 ILE A O 1
ATOM 2387 N N . VAL A 1 299 ? -12.522 -6.034 -10.798 1.00 86.75 299 VAL A N 1
ATOM 2388 C CA . VAL A 1 299 ? -11.966 -7.193 -11.499 1.00 86.75 299 VAL A CA 1
ATOM 2389 C C . VAL A 1 299 ? -11.080 -6.696 -12.627 1.00 86.75 299 VAL A C 1
ATOM 2391 O O . VAL A 1 299 ? -11.531 -5.931 -13.473 1.00 86.75 299 VAL A O 1
ATOM 2394 N N . ILE A 1 300 ? -9.824 -7.135 -12.641 1.00 85.81 300 ILE A N 1
ATOM 2395 C CA . ILE A 1 300 ? -8.920 -6.927 -13.774 1.00 85.81 300 ILE A CA 1
ATOM 2396 C C . ILE A 1 300 ? -8.531 -8.302 -14.296 1.00 85.81 300 ILE A C 1
ATOM 2398 O O . ILE A 1 300 ? -7.950 -9.112 -13.570 1.00 85.81 300 ILE A O 1
ATOM 2402 N N . GLN A 1 301 ? -8.883 -8.562 -15.547 1.00 86.31 301 GLN A N 1
ATOM 2403 C CA . GLN A 1 301 ? -8.622 -9.824 -16.211 1.00 86.31 301 GLN A CA 1
ATOM 2404 C C . GLN A 1 301 ? -7.794 -9.601 -17.468 1.00 86.31 301 GLN A C 1
ATOM 2406 O O . GLN A 1 301 ? -8.081 -8.716 -18.269 1.00 86.31 301 GLN A O 1
ATOM 2411 N N . ASP A 1 302 ? -6.781 -10.438 -17.649 1.00 86.69 302 ASP A N 1
ATOM 2412 C CA . ASP A 1 302 ? -5.937 -10.455 -18.834 1.00 86.69 302 ASP A CA 1
ATOM 2413 C C . ASP A 1 302 ? -6.025 -11.815 -19.535 1.00 86.69 302 ASP A C 1
ATOM 2415 O O . ASP A 1 302 ? -6.281 -12.849 -18.912 1.00 86.69 302 ASP A O 1
ATOM 2419 N N . ASN A 1 303 ? -5.818 -11.825 -20.851 1.00 84.81 303 ASN A N 1
ATOM 2420 C CA . ASN A 1 303 ? -5.697 -13.062 -21.624 1.00 84.81 303 ASN A CA 1
ATOM 2421 C C . ASN A 1 303 ? -4.237 -13.430 -21.935 1.00 84.81 303 ASN A C 1
ATOM 2423 O O . ASN A 1 303 ? -3.972 -14.114 -22.932 1.00 84.81 303 ASN A O 1
ATOM 2427 N N . GLY A 1 304 ? -3.307 -12.967 -21.097 1.00 82.19 304 GLY A N 1
ATOM 2428 C CA . GLY A 1 304 ? -1.873 -13.169 -21.201 1.00 82.19 304 GLY A CA 1
ATOM 2429 C C . GLY A 1 304 ? -1.441 -14.598 -20.896 1.00 82.19 304 GLY A C 1
ATOM 2430 O O . GLY A 1 304 ? -2.174 -15.568 -21.103 1.00 82.19 304 GLY A O 1
ATOM 2431 N N . ALA A 1 305 ? -0.177 -14.755 -20.516 1.00 71.06 305 ALA A N 1
ATOM 2432 C CA . ALA A 1 305 ? 0.462 -16.064 -20.433 1.00 71.06 305 ALA A CA 1
ATOM 2433 C C . ALA A 1 305 ? 0.104 -16.903 -19.194 1.00 71.06 305 ALA A C 1
ATOM 2435 O O . ALA A 1 305 ? 0.670 -17.987 -19.043 1.00 71.06 305 ALA A O 1
ATOM 2436 N N . GLY A 1 306 ? -0.802 -16.424 -18.340 1.00 72.06 306 GLY A N 1
ATOM 2437 C CA . GLY A 1 306 ? -1.175 -17.113 -17.112 1.00 72.06 306 GLY A CA 1
ATOM 2438 C C . GLY A 1 306 ? -0.105 -17.022 -16.024 1.00 72.06 306 GLY A C 1
ATOM 2439 O O . GLY A 1 306 ? 1.044 -16.633 -16.262 1.00 72.06 306 GLY A O 1
ATOM 2440 N N . ILE A 1 307 ? -0.496 -17.412 -14.812 1.00 71.75 307 ILE A N 1
ATOM 2441 C CA . ILE A 1 307 ? 0.414 -17.600 -13.680 1.00 71.75 307 ILE A CA 1
ATOM 2442 C C . ILE A 1 307 ? 0.544 -19.113 -13.442 1.00 71.75 307 ILE A C 1
ATOM 2444 O O . ILE A 1 307 ? -0.473 -19.762 -13.202 1.00 71.75 307 ILE A O 1
ATOM 2448 N N . PRO A 1 308 ? 1.758 -19.686 -13.496 1.00 73.31 308 PRO A N 1
ATOM 2449 C CA . PRO A 1 308 ? 1.993 -21.089 -13.159 1.00 73.31 308 PRO A CA 1
ATOM 2450 C C . PRO A 1 308 ? 1.524 -21.462 -11.737 1.00 73.31 308 PRO A C 1
ATOM 2452 O O . PRO A 1 308 ? 1.727 -20.704 -10.786 1.00 73.31 308 PRO A O 1
ATOM 2455 N N . GLU A 1 309 ? 0.899 -22.635 -11.577 1.00 68.19 309 GLU A N 1
ATOM 2456 C CA . GLU A 1 309 ? 0.293 -23.083 -10.305 1.00 68.19 309 GLU A CA 1
ATOM 2457 C C . GLU A 1 309 ? 1.288 -23.173 -9.138 1.00 68.19 309 GLU A C 1
ATOM 2459 O O . GLU A 1 309 ? 0.924 -22.947 -7.984 1.00 68.19 309 GLU A O 1
ATOM 2464 N N . ASP A 1 310 ? 2.556 -23.444 -9.430 1.00 64.75 310 ASP A N 1
ATOM 2465 C CA . ASP A 1 310 ? 3.646 -23.552 -8.461 1.00 64.75 310 ASP A CA 1
ATOM 2466 C C . ASP A 1 310 ? 4.045 -22.207 -7.832 1.00 64.75 310 ASP A C 1
ATOM 2468 O O . ASP A 1 310 ? 4.597 -22.181 -6.724 1.00 64.75 310 ASP A O 1
ATOM 2472 N N . ILE A 1 311 ? 3.732 -21.090 -8.500 1.00 64.56 311 ILE A N 1
ATOM 2473 C CA . ILE A 1 311 ? 4.029 -19.741 -8.007 1.00 64.56 311 ILE A CA 1
ATOM 2474 C C . ILE A 1 311 ? 2.789 -18.963 -7.555 1.00 64.56 311 ILE A C 1
ATOM 2476 O O . ILE A 1 311 ? 2.964 -17.988 -6.829 1.00 64.56 311 ILE A O 1
ATOM 2480 N N . ILE A 1 312 ? 1.558 -19.400 -7.880 1.00 62.56 312 ILE A N 1
ATOM 2481 C CA . ILE A 1 312 ? 0.293 -18.735 -7.479 1.00 62.56 312 ILE A CA 1
ATOM 2482 C C . ILE A 1 312 ? 0.246 -18.434 -5.976 1.00 62.56 312 ILE A C 1
ATOM 2484 O O . ILE A 1 312 ? -0.132 -17.336 -5.578 1.00 62.56 312 ILE A O 1
ATOM 2488 N N . GLY A 1 313 ? 0.661 -19.380 -5.130 1.00 58.03 313 GLY A N 1
ATOM 2489 C CA . GLY A 1 313 ? 0.663 -19.195 -3.673 1.00 58.03 313 GLY A CA 1
ATOM 2490 C C . GLY A 1 313 ? 1.723 -18.216 -3.157 1.00 58.03 313 GLY A C 1
ATOM 2491 O O . GLY A 1 313 ? 1.645 -17.801 -2.008 1.00 58.03 313 GLY A O 1
ATOM 2492 N N . LYS A 1 314 ? 2.696 -17.848 -3.999 1.00 55.69 314 LYS A N 1
ATOM 2493 C CA . LYS A 1 314 ? 3.871 -17.039 -3.647 1.00 55.69 314 LYS A CA 1
ATOM 2494 C C . LYS A 1 314 ? 3.939 -15.706 -4.395 1.00 55.69 314 LYS A C 1
ATOM 2496 O O . LYS A 1 314 ? 4.865 -14.934 -4.177 1.00 55.69 314 LYS A O 1
ATOM 2501 N N . ILE A 1 315 ? 2.965 -15.397 -5.258 1.00 55.31 315 ILE A N 1
ATOM 2502 C CA . ILE A 1 315 ? 2.911 -14.113 -5.988 1.00 55.31 315 ILE A CA 1
ATOM 2503 C C . ILE A 1 315 ? 2.766 -12.903 -5.054 1.00 55.31 315 ILE A C 1
ATOM 2505 O O . ILE A 1 315 ? 3.050 -11.774 -5.450 1.00 55.31 315 ILE A O 1
ATOM 2509 N N . PHE A 1 316 ? 2.335 -13.149 -3.814 1.00 51.91 316 PHE A N 1
ATOM 2510 C CA . PHE A 1 316 ? 2.202 -12.151 -2.758 1.00 51.91 316 PHE A CA 1
ATOM 2511 C C . PHE A 1 316 ? 3.371 -12.165 -1.762 1.00 51.91 316 PHE A C 1
ATOM 2513 O O . PHE A 1 316 ? 3.372 -11.345 -0.847 1.00 51.91 316 PHE A O 1
ATOM 2520 N N . ASP A 1 317 ? 4.360 -13.051 -1.932 1.00 43.31 317 ASP A N 1
ATOM 2521 C CA . ASP A 1 317 ? 5.536 -13.110 -1.063 1.00 43.31 317 ASP A CA 1
ATOM 2522 C C . ASP A 1 317 ? 6.583 -12.077 -1.505 1.00 43.31 317 ASP A C 1
ATOM 2524 O O . ASP A 1 317 ? 6.918 -11.977 -2.693 1.00 43.31 317 ASP A O 1
ATOM 2528 N N . PRO A 1 318 ? 7.156 -11.302 -0.571 1.00 40.38 318 PRO A N 1
ATOM 2529 C CA . PRO A 1 318 ? 8.184 -10.340 -0.921 1.00 40.38 318 PRO A CA 1
ATOM 2530 C C . PRO A 1 318 ? 9.505 -11.078 -1.242 1.00 40.38 318 PRO A C 1
ATOM 2532 O O . PRO A 1 318 ? 10.087 -11.722 -0.375 1.00 40.38 318 PRO A O 1
ATOM 2535 N N . PHE A 1 319 ? 10.003 -10.909 -2.478 1.00 47.09 319 PHE A N 1
ATOM 2536 C CA . PHE A 1 319 ? 11.338 -11.298 -2.996 1.00 47.09 319 PHE A CA 1
ATOM 2537 C C . PHE A 1 319 ? 11.632 -12.799 -3.233 1.00 47.09 319 PHE A C 1
ATOM 2539 O O . PHE A 1 319 ? 12.550 -13.374 -2.646 1.00 47.09 319 PHE A O 1
ATOM 2546 N N . LEU A 1 320 ? 10.963 -13.412 -4.217 1.00 37.91 320 LEU A N 1
ATOM 2547 C CA . LEU A 1 320 ? 11.451 -14.639 -4.874 1.00 37.91 320 LEU A CA 1
ATOM 2548 C C . LEU A 1 320 ? 12.645 -14.347 -5.817 1.00 37.91 320 LEU A C 1
ATOM 2550 O O . LEU A 1 320 ? 12.611 -13.413 -6.619 1.00 37.91 320 LEU A O 1
ATOM 2554 N N . LEU A 1 321 ? 13.712 -15.147 -5.688 1.00 36.53 321 LEU A N 1
ATOM 2555 C CA . LEU A 1 321 ? 15.052 -14.955 -6.274 1.00 36.53 321 LEU A CA 1
ATOM 2556 C C . LEU A 1 321 ? 15.143 -15.144 -7.821 1.00 36.53 321 LEU A C 1
ATOM 2558 O O . LEU A 1 321 ? 14.248 -15.713 -8.443 1.00 36.53 321 LEU A O 1
ATOM 2562 N N . PRO A 1 322 ? 16.246 -14.689 -8.466 1.00 35.09 322 PRO A N 1
ATOM 2563 C CA . PRO A 1 322 ? 16.319 -14.292 -9.882 1.00 35.09 322 PRO A CA 1
ATOM 2564 C C . PRO A 1 322 ? 16.353 -15.378 -10.966 1.00 35.09 322 PRO A C 1
ATOM 2566 O O . PRO A 1 322 ? 16.497 -15.020 -12.133 1.00 35.09 322 PRO A O 1
ATOM 2569 N N . SER A 1 323 ? 16.255 -16.670 -10.658 1.00 34.50 323 SER A N 1
ATOM 2570 C CA . SER A 1 323 ? 16.442 -17.716 -11.679 1.00 34.50 323 SER A CA 1
ATOM 2571 C C . SER A 1 323 ? 15.219 -17.968 -12.570 1.00 34.50 323 SER A C 1
ATOM 2573 O O . SER A 1 323 ? 15.312 -18.787 -13.479 1.00 34.50 323 SER A O 1
ATOM 2575 N N . HIS A 1 324 ? 14.079 -17.303 -12.346 1.00 33.50 324 HIS A N 1
ATOM 2576 C CA . HIS A 1 324 ? 12.819 -17.546 -13.081 1.00 33.50 324 HIS A CA 1
ATOM 2577 C C . HIS A 1 324 ? 12.215 -16.275 -13.710 1.00 33.50 324 HIS A C 1
ATOM 2579 O O . HIS A 1 324 ? 11.015 -16.193 -13.971 1.00 33.50 324 HIS A O 1
ATOM 2585 N N . LYS A 1 325 ? 13.040 -15.253 -13.968 1.00 30.84 325 LYS A N 1
ATOM 2586 C CA . LYS A 1 325 ? 12.591 -13.992 -14.575 1.00 30.84 325 LYS A CA 1
ATOM 2587 C C . LYS A 1 325 ? 12.404 -14.126 -16.087 1.00 30.84 325 LYS A C 1
ATOM 2589 O O . LYS A 1 325 ? 13.243 -13.672 -16.854 1.00 30.84 325 LYS A O 1
ATOM 2594 N N . GLU A 1 326 ? 11.249 -14.654 -16.481 1.00 32.44 326 GLU A N 1
ATOM 2595 C CA . GLU A 1 326 ? 10.590 -14.204 -17.710 1.00 32.44 326 GLU A CA 1
ATOM 2596 C C . GLU A 1 326 ? 9.186 -13.619 -17.477 1.00 32.44 326 GLU A C 1
ATOM 2598 O O . GLU A 1 326 ? 8.732 -12.879 -18.328 1.00 32.44 326 GLU A O 1
ATOM 2603 N N . LYS A 1 327 ? 8.494 -13.774 -16.335 1.00 33.19 327 LYS A N 1
ATOM 2604 C CA . LYS A 1 327 ? 7.113 -13.246 -16.186 1.00 33.19 327 LYS A CA 1
ATOM 2605 C C . LYS A 1 327 ? 6.825 -12.515 -14.867 1.00 33.19 327 LYS A C 1
ATOM 2607 O O . LYS A 1 327 ? 6.898 -13.111 -13.805 1.00 33.19 327 LYS A O 1
ATOM 2612 N N . VAL A 1 328 ? 6.427 -11.243 -15.041 1.00 28.12 328 VAL A N 1
ATOM 2613 C CA . VAL A 1 328 ? 5.513 -10.383 -14.249 1.00 28.12 328 VAL A CA 1
ATOM 2614 C C . VAL A 1 328 ? 5.961 -9.965 -12.827 1.00 28.12 328 VAL A C 1
ATOM 2616 O O . VAL A 1 328 ? 6.401 -10.779 -12.026 1.00 28.12 328 VAL A O 1
ATOM 2619 N N . ARG A 1 329 ? 5.896 -8.651 -12.531 1.00 31.09 329 ARG A N 1
ATOM 2620 C CA . ARG A 1 329 ? 6.649 -7.929 -11.475 1.00 31.09 329 ARG A CA 1
ATOM 2621 C C . ARG A 1 329 ? 5.761 -7.042 -10.578 1.00 31.09 329 ARG A C 1
ATOM 2623 O O . ARG A 1 329 ? 4.898 -6.351 -11.074 1.00 31.09 329 ARG A O 1
ATOM 2630 N N . ASP A 1 330 ? 6.113 -6.923 -9.295 1.00 29.12 330 ASP A N 1
ATOM 2631 C CA . ASP A 1 330 ? 5.753 -5.830 -8.351 1.00 29.12 330 ASP A CA 1
ATOM 2632 C C . ASP A 1 330 ? 4.337 -5.872 -7.697 1.00 29.12 330 ASP A C 1
ATOM 2634 O O . ASP A 1 330 ? 3.381 -5.337 -8.251 1.00 29.12 330 ASP A O 1
ATOM 2638 N N . TRP A 1 331 ? 4.194 -6.428 -6.468 1.00 34.22 331 TRP A N 1
ATOM 2639 C CA . TRP A 1 331 ? 2.875 -6.545 -5.782 1.00 34.22 331 TRP A CA 1
ATOM 2640 C C . TRP A 1 331 ? 2.772 -6.348 -4.249 1.00 34.22 331 TRP A C 1
ATOM 2642 O O . TRP A 1 331 ? 1.669 -6.161 -3.736 1.00 34.22 331 TRP A O 1
ATOM 2652 N N . VAL A 1 332 ? 3.845 -6.372 -3.457 1.00 28.48 332 VAL A N 1
ATOM 2653 C CA . VAL A 1 332 ? 3.704 -6.881 -2.068 1.00 28.48 332 VAL A CA 1
ATOM 2654 C C . VAL A 1 332 ? 3.405 -5.852 -0.952 1.00 28.48 332 VAL A C 1
ATOM 2656 O O . VAL A 1 332 ? 3.604 -6.140 0.218 1.00 28.48 332 VAL A O 1
ATOM 2659 N N . TYR A 1 333 ? 2.835 -4.670 -1.215 1.00 28.52 333 TYR A N 1
ATOM 2660 C CA . TYR A 1 333 ? 2.447 -3.781 -0.088 1.00 28.52 333 TYR A CA 1
ATOM 2661 C C . TYR A 1 333 ? 1.064 -3.133 -0.130 1.00 28.52 333 TYR A C 1
ATOM 2663 O O . TYR A 1 333 ? 0.746 -2.365 0.775 1.00 28.52 333 TYR A O 1
ATOM 2671 N N . GLN A 1 334 ? 0.199 -3.462 -1.093 1.00 30.34 334 GLN A N 1
ATOM 2672 C CA . GLN A 1 334 ? -1.074 -2.738 -1.234 1.00 30.34 334 GLN A CA 1
ATOM 2673 C C . GLN A 1 334 ? -2.360 -3.568 -1.151 1.00 30.34 334 GLN A C 1
ATOM 2675 O O . GLN A 1 334 ? -3.427 -2.985 -1.013 1.00 30.34 334 GLN A O 1
ATOM 2680 N N . LEU A 1 335 ? -2.305 -4.902 -1.120 1.00 30.75 335 LEU A N 1
ATOM 2681 C CA . LEU A 1 335 ? -3.526 -5.726 -1.137 1.00 30.75 335 LEU A CA 1
ATOM 2682 C C . LEU A 1 335 ? -4.137 -6.059 0.236 1.00 30.75 335 LEU A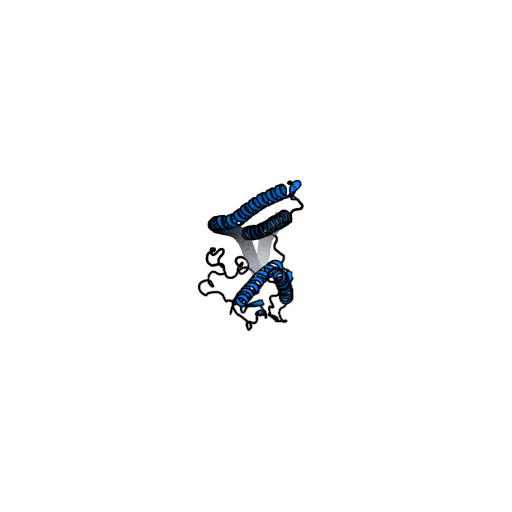 C 1
ATOM 2684 O O . LEU A 1 335 ? -5.223 -6.627 0.278 1.00 30.75 335 LEU A O 1
ATOM 2688 N N . LEU A 1 336 ? -3.512 -5.666 1.351 1.00 30.20 336 LEU A N 1
ATOM 2689 C CA . LEU A 1 336 ? -4.046 -5.943 2.697 1.00 30.20 336 LEU A CA 1
ATOM 2690 C C . LEU A 1 336 ? -4.609 -4.730 3.451 1.00 30.20 336 LEU A C 1
ATOM 2692 O O . LEU A 1 336 ? -5.089 -4.893 4.571 1.00 30.20 336 LEU A O 1
ATOM 2696 N N . THR A 1 337 ? -4.660 -3.541 2.835 1.00 33.59 337 THR A N 1
ATOM 2697 C CA . THR A 1 337 ? -5.280 -2.372 3.491 1.00 33.59 337 THR A CA 1
ATOM 2698 C C . THR A 1 337 ? -5.929 -1.372 2.524 1.00 33.59 337 THR A C 1
ATOM 2700 O O . THR A 1 337 ? -5.787 -0.166 2.697 1.00 33.59 337 THR A O 1
ATOM 2703 N N . ILE A 1 338 ? -6.687 -1.816 1.515 1.00 36.00 338 ILE A N 1
ATOM 2704 C CA . ILE A 1 338 ? -7.561 -0.903 0.745 1.00 36.00 338 ILE A CA 1
ATOM 2705 C C . ILE A 1 338 ? -8.971 -0.981 1.322 1.00 36.00 338 ILE A C 1
ATOM 2707 O O . ILE A 1 338 ? -9.847 -1.565 0.710 1.00 36.00 338 ILE A O 1
ATOM 2711 N N . SER A 1 339 ? -9.181 -0.359 2.491 1.00 43.28 339 SER A N 1
ATOM 2712 C CA . SER A 1 339 ? -10.496 -0.154 3.129 1.00 43.28 339 SER A CA 1
ATOM 2713 C C . SER A 1 339 ? -11.314 -1.436 3.410 1.00 43.28 339 SER A C 1
ATOM 2715 O O . SER A 1 339 ? -11.339 -2.387 2.646 1.00 43.28 339 SER A O 1
ATOM 2717 N N . SER A 1 340 ? -12.112 -1.468 4.478 1.00 46.12 340 SER A N 1
ATOM 2718 C CA . SER A 1 340 ? -13.124 -2.531 4.658 1.00 46.12 340 SER A CA 1
ATOM 2719 C C . SER A 1 340 ? -14.139 -2.618 3.498 1.00 46.12 340 SER A C 1
ATOM 2721 O O . SER A 1 340 ? -14.903 -3.575 3.424 1.00 46.12 340 SER A O 1
ATOM 2723 N N . SER A 1 341 ? -14.148 -1.626 2.600 1.00 44.88 341 SER A N 1
ATOM 2724 C CA . SER A 1 341 ? -15.148 -1.426 1.549 1.00 44.88 341 SER A CA 1
ATOM 2725 C C . SER A 1 341 ? -14.657 -1.685 0.115 1.00 44.88 341 SER A C 1
ATOM 2727 O O . SER A 1 341 ? -15.412 -1.409 -0.810 1.00 44.88 341 SER A O 1
ATOM 2729 N N . ILE A 1 342 ? -13.441 -2.189 -0.140 1.00 54.28 342 ILE A N 1
ATOM 2730 C CA . ILE A 1 342 ? -13.007 -2.514 -1.518 1.00 54.28 342 ILE A CA 1
ATOM 2731 C C . ILE A 1 342 ? -12.397 -3.914 -1.593 1.00 54.28 342 ILE A C 1
ATOM 2733 O O . ILE A 1 342 ? -11.536 -4.283 -0.802 1.00 54.28 342 ILE A O 1
ATOM 2737 N N . LYS A 1 343 ? -12.841 -4.695 -2.583 1.00 61.41 343 LYS A N 1
ATOM 2738 C CA . LYS A 1 343 ? -12.311 -6.020 -2.919 1.00 61.41 343 LYS A CA 1
ATOM 2739 C C . LYS A 1 343 ? -11.712 -5.974 -4.319 1.00 61.41 343 LYS A C 1
ATOM 2741 O O . LYS A 1 343 ? -12.414 -5.686 -5.281 1.00 61.41 343 LYS A O 1
ATOM 2746 N N . ILE A 1 344 ? -10.427 -6.275 -4.452 1.00 56.66 344 ILE A N 1
ATOM 2747 C CA . ILE A 1 344 ? -9.758 -6.317 -5.757 1.00 56.66 344 ILE A CA 1
ATOM 2748 C C . ILE A 1 344 ? -9.462 -7.772 -6.099 1.00 56.66 344 ILE A C 1
ATOM 2750 O O . ILE A 1 344 ? -8.887 -8.493 -5.286 1.00 56.66 344 ILE A O 1
ATOM 2754 N N . ALA A 1 345 ? -9.863 -8.199 -7.294 1.00 57.69 345 ALA A N 1
ATOM 2755 C CA . ALA A 1 345 ? -9.566 -9.516 -7.834 1.00 57.69 345 ALA A CA 1
ATOM 2756 C C . ALA A 1 345 ? -8.825 -9.367 -9.168 1.00 57.69 345 ALA A C 1
ATOM 2758 O O . ALA A 1 345 ? -9.319 -8.722 -10.092 1.00 57.69 345 ALA A O 1
ATOM 2759 N N . ALA A 1 346 ? -7.649 -9.981 -9.267 1.00 51.47 346 ALA A N 1
ATOM 2760 C CA . ALA A 1 346 ? -6.931 -10.137 -10.525 1.00 51.47 346 ALA A CA 1
ATOM 2761 C C . ALA A 1 346 ? -7.034 -11.601 -10.964 1.00 51.47 346 ALA A C 1
ATOM 2763 O O . ALA A 1 346 ? -6.794 -12.501 -10.155 1.00 51.47 346 ALA A O 1
ATOM 2764 N N . ARG A 1 347 ? -7.420 -11.845 -12.219 1.00 47.50 347 ARG A N 1
ATOM 2765 C CA . ARG A 1 347 ? -7.542 -13.197 -12.778 1.00 47.50 347 ARG A CA 1
ATOM 2766 C C . ARG A 1 347 ? -6.818 -13.261 -14.116 1.00 47.50 347 ARG A C 1
ATOM 2768 O O . ARG A 1 347 ? -7.184 -12.544 -15.037 1.00 47.50 347 ARG A O 1
ATOM 2775 N N . SER A 1 348 ? -5.832 -14.143 -14.221 1.00 43.47 348 SER A N 1
ATOM 2776 C CA . SER A 1 348 ? -5.242 -14.518 -15.508 1.00 43.47 348 SER A CA 1
ATOM 2777 C C . SER A 1 348 ? -5.892 -15.826 -15.966 1.00 43.47 348 SER A C 1
ATOM 2779 O O . SER A 1 348 ? -6.185 -16.683 -15.125 1.00 43.47 348 SER A O 1
ATOM 2781 N N . ASN A 1 349 ? -6.216 -15.925 -17.257 1.00 41.84 349 ASN A N 1
ATOM 2782 C CA . ASN A 1 349 ? -6.931 -17.069 -17.841 1.00 41.84 349 ASN A CA 1
ATOM 2783 C C . ASN A 1 349 ? -6.030 -18.268 -18.134 1.00 41.84 349 ASN A C 1
ATOM 2785 O O . ASN A 1 349 ? -4.900 -18.044 -18.627 1.00 41.84 349 ASN A O 1
#

Secondary structure (DSSP, 8-state):
-TTHHHHHHHHHHHHHHHHHHHHHHHHHHHHHHHHHHHHHHHHHHTT---THHHHHHHHHHHHHHHHHHHHHHHHHHHHHHHHHHHHHHHHHHHHHHHHHHHHHHHHHHHHHHHHHHHHHHHHHHHHHHHHHHHHHHHHHHHHHHHHHHHHHH-TTTTT-HHHHHHHHHHHHHHHHHHHHHHHHHHHHHHHHHHHSPP---S----EEE-HHHHHHHHHHHHHHHHHTTSTT---EEEEE--TTPPPEEE-HHHHHHHHHHHHHHHHHHHHHHHHHS-SS---EEEEEEEE-SSSEEEEEEE-SS---HHHHTTTTSS---GGGTTS----TTSTT-STTTEEEEEEE-

Radius of gyration: 42.99 Å; chains: 1; bounding box: 108×47×128 Å

pLDDT: mean 72.1, std 17.1, range [28.12, 95.94]

Sequence (349 aa):
MGRYSRQFGRGNGENQNLLKLGVAIVIGTSVTIVLLIGISYIAFLNSWWLPLAPTLLALGCSSVLVTNFVYISQLQEYNLYLEHEVESRIQDLRKTYRELRAAQDKILVKEKLAALGTLVAGVSHELKNPLHFIQNFASLSVNLANELRETIRDRDRCCEVEVFENIHEISSNLSENLVEIKDHSKRANAIVQTMLPHPDGVASDRTPTDINALLDSTIKLVLYSQQGKYTNFPINLEKNYDRSIPQIEIFDRELSRSLINILDNAYYAVYQKAQLIDSNFRPLILVETENLKESVKIVIQDNGAGIPEDIIGKIFDPFLLPSHKEKVRDWVYQLLTISSSIKIAARSN

Foldseek 3Di:
DPPVVVVVVVVVVVVVVLVVVLVVLLVVLVVVLVVLVVVLVVCVVVVNPPSVPVNVVSVVVSVVVNVVSVVVVVVVVVVVVVVVVVVVVVVVVVVVVVVVVVVVVVVVVVVVVVVVVVVCVVLVVQLVVLVVLLVVLVVVLVVLVVVLVVLCVPVVCNPPPVSVVSNVVSVVSNVVSVVSNVVSVVSSVVSVVVSDPPPCPPPLFFDQDDPLVLLVVLLVVLVVVCCVVPPPDDAAEAEAEDPVDGGDRWNSVLVSVQSNQLNNQLVLQLVVQPVVDDDPDHWYWYWYWDCPPQAIEIEIETQGDFDDPVCPVPPQPPDDDDPDPPHGDDHHDRQPDGDVHYHYDYDYD